Protein 4YN2 (pdb70)

Solvent-accessible surface area: 15621 Å² total; per-residue (Å²): 48,0,6,0,0,84,0,26,0,11,0,42,66,0,16,103,35,63,6,125,172,51,51,62,0,89,26,1,112,14,82,16,1,72,36,0,0,54,82,0,30,72,66,0,59,124,108,65,68,35,72,96,34,0,32,58,7,0,27,70,0,0,102,33,19,38,36,0,1,8,93,5,18,97,46,29,173,48,76,92,30,6,41,123,131,19,0,53,87,64,0,1,0,3,19,8,78,41,74,89,85,114,42,4,2,0,0,0,0,5,23,34,11,65,5,37,39,34,80,9,100,7,109,51,45,88,45,129,37,13,91,24,64,0,13,2,0,6,68,38,90,25,109,87,11,27,2,17,0,28,0,0,86,75,106,13,57,6,122,128,52,87,5,59,40,64,29,14,46,95,41,37,86,66,91,18,77,54,39,89,98,88,112,216,34,96,2,103,16,120,78,0,3,39,7,82,0,69,0,31,20,23,143,49,27,2,0,0,0,1,9,0,0,71,58,33,105,95,0,28,0,2,0,1,0,0,6,0,37,13,80,86,67,157,59,103,47,90,141,106,93,171,101,119,137,179,155,152,150,129,104,90,151,160,96,183,75,129,72,83,84,35,166,85,44,124,90,100,99,146,145,80,132,100,68,69,132,173,121,136,160

InterPro domains:
  IPR004302 Cellulose/chitin-binding protein, N-terminal [PF03067] (1-228)
  IPR014756 Immunoglobulin E-set [SSF81296] (1-231)
  IPR051024 GlcNAc and Chitin Interaction and Degradation [PTHR34823] (1-238)

Organism: NCBI:txid10291

Foldseek 3Di:
DFAWQVVGFLLQVLLVFPCLPPLCQPSGDDVLSSQLLNVQLVVQCVPPVDNVLSSVLSNLLNVVNGDLKWWQFQVLVPPCSLCPPTQVDLQQSSNACDQVDPSHHNSSSQAAADRDADEAEDPAQPDQWDFDKIKIQHPDDAPPKKKWKWKFAQVDDRRHDGDHPVRIDTQDIGGFDFAADDPPGPRPHGTIGIGTTTGGAYQDKMWMWMKIWHNDRRTMIHITIHIYHYDYDDDDHPVPDDDDPDPDDDDDPDPPPPVPDDPPDVVNVVVVCVVCVVVDD

Radius of gyration: 23.27 Å; Cα contacts (8 Å, |Δi|>4): 544; chains: 1; bounding box: 54×76×57 Å

Secondary structure (DSSP, 8-state):
-EEEEETTPHHHHHHTS--SSSTTTTT--SHHHHHHHHHHHHHHHHHH--HHHHHHHHHHHHHTTT--EEE-GGGTT-HHHIIIIISSS-GGGTT-B-TTSTT-B-GGGG--S-PPPEEEEPSSTT-SEEEEEEEEEESS---SEEEEEEEE-TT--TTTPPP-GGGEEEEEEE---EEEPPTT----SSEEEEEEEEEEP-SS-EEEEEEEEE-STT-EEEEEEEEEEEEPPPSS-GGG-PPP--------SS-TTTTS--TTSHHHHHHHHHHTGGG--

Structure (mmCIF, N/CA/C/O backbone):
data_4YN2
#
_entry.id   4YN2
#
_cell.length_a   68.182
_cell.length_b   68.182
_cell.length_c   128.058
_cell.angle_alpha   90.00
_cell.angle_beta   90.00
_cell.angle_gamma   90.00
#
_symmetry.space_group_name_H-M   'P 41 21 2'
#
loop_
_entity.id
_entity.type
_entity.pdbx_description
1 polymer FUSOLIN
2 branched beta-D-mannopyranose-(1-4)-2-acetamido-2-deoxy-beta-D-glucopyranose-(1-4)-2-acetamido-2-deoxy-beta-D-glucopyranose
3 non-polymer 'ZINC ION'
4 non-polymer 1,2-ETHANEDIOL
5 water water
#
loop_
_atom_site.group_PDB
_atom_site.id
_atom_site.type_symbol
_atom_site.label_atom_id
_atom_site.label_alt_id
_atom_site.label_comp_id
_atom_site.label_asym_id
_atom_site.label_entity_id
_atom_site.label_seq_id
_atom_site.pdbx_PDB_ins_code
_atom_site.Cartn_x
_atom_site.Cartn_y
_atom_site.Cartn_z
_atom_site.occupancy
_atom_site.B_iso_or_equiv
_atom_site.auth_seq_id
_atom_site.auth_comp_id
_atom_site.auth_asym_id
_atom_site.auth_atom_id
_atom_site.pdbx_PDB_model_num
ATOM 1 N N . HIS A 1 1 ? 44.259 63.233 51.623 1.00 11.28 1 HIS A N 1
ATOM 2 C CA . HIS A 1 1 ? 44.794 62.442 50.536 1.00 10.47 1 HIS A CA 1
ATOM 3 C C . HIS A 1 1 ? 44.537 60.986 50.800 1.00 11.30 1 HIS A C 1
ATOM 4 O O . HIS A 1 1 ? 44.452 60.564 51.951 1.00 10.12 1 HIS A O 1
ATOM 19 N N . GLY A 1 2 ? 44.449 60.222 49.731 1.00 6.19 2 GLY A N 1
ATOM 20 C CA . GLY A 1 2 ? 44.255 58.792 49.823 1.00 5.94 2 GLY A CA 1
ATOM 21 C C . GLY A 1 2 ? 43.543 58.239 48.617 1.00 10.98 2 GLY A C 1
ATOM 22 O O . GLY A 1 2 ? 43.412 58.912 47.592 1.00 10.07 2 GLY A O 1
ATOM 26 N N . TYR A 1 3 ? 43.114 57.004 48.734 1.00 7.17 3 TYR A N 1
ATOM 27 C CA . TYR A 1 3 ? 42.437 56.305 47.645 1.00 7.85 3 TYR A CA 1
ATOM 28 C C . TYR A 1 3 ? 41.598 55.178 48.178 1.00 9.65 3 TYR A C 1
ATOM 29 O O . TYR A 1 3 ? 41.828 54.699 49.289 1.00 8.75 3 TYR A O 1
ATOM 47 N N . MET A 1 4 ? 40.659 54.724 47.365 1.00 6.73 4 MET A N 1
ATOM 48 C CA . MET A 1 4 ? 39.837 53.565 47.682 1.00 6.41 4 MET A CA 1
ATOM 49 C C . MET A 1 4 ? 40.696 52.305 47.614 1.00 9.38 4 MET A C 1
ATOM 50 O O . MET A 1 4 ? 41.313 52.053 46.588 1.00 9.67 4 MET A O 1
ATOM 64 N N . SER A 1 5 ? 40.775 51.549 48.712 1.00 6.07 5 SER A N 1
ATOM 65 C CA . SER A 1 5 ? 41.576 50.327 48.786 1.00 5.53 5 SER A CA 1
ATOM 66 C C . SER A 1 5 ? 40.691 49.120 48.669 1.00 10.19 5 SER A C 1
ATOM 67 O O . SER A 1 5 ? 41.147 48.112 48.127 1.00 11.05 5 SER A O 1
ATOM 75 N N . PHE A 1 6 ? 39.430 49.186 49.148 1.00 5.91 6 PHE A N 1
ATOM 76 C CA . PHE A 1 6 ? 38.519 48.063 48.941 1.00 6.13 6 PHE A CA 1
ATOM 77 C C . PHE A 1 6 ? 37.100 48.548 48.655 1.00 9.68 6 PHE A C 1
ATOM 78 O O . PHE A 1 6 ? 36.471 49.120 49.533 1.00 10.58 6 PHE A O 1
ATOM 95 N N . PRO A 1 7 ? 36.520 48.221 47.492 1.00 6.05 7 PRO A N 1
ATOM 96 C CA . PRO A 1 7 ? 37.155 47.646 46.299 1.00 5.78 7 PRO A CA 1
ATOM 97 C C . PRO A 1 7 ? 38.225 48.637 45.813 1.00 8.46 7 PRO A C 1
ATOM 98 O O . PRO A 1 7 ? 38.112 49.843 46.053 1.00 7.16 7 PRO A O 1
ATOM 109 N N . ILE A 1 8 ? 39.312 48.131 45.243 1.00 5.55 8 ILE A N 1
ATOM 110 C CA . ILE A 1 8 ? 40.446 48.978 44.854 1.00 5.18 8 ILE A CA 1
ATOM 111 C C . ILE A 1 8 ? 40.062 50.056 43.832 1.00 8.43 8 ILE A C 1
ATOM 112 O O . ILE A 1 8 ? 39.317 49.790 42.888 1.00 6.96 8 ILE A O 1
ATOM 128 N N . ALA A 1 9 ? 40.602 51.276 44.022 1.00 5.19 9 ALA A N 1
ATOM 129 C CA . ALA A 1 9 ? 40.400 52.361 43.065 1.00 4.80 9 ALA A CA 1
ATOM 130 C C . ALA A 1 9 ? 41.058 52.001 41.757 1.00 7.15 9 ALA A C 1
ATOM 131 O O . ALA A 1 9 ? 42.139 51.403 41.757 1.00 5.49 9 ALA A O 1
ATOM 138 N N . ARG A 1 10 ? 40.452 52.418 40.648 1.00 4.79 10 ARG A N 1
ATOM 139 C CA . ARG A 1 10 ? 40.972 52.164 39.308 1.00 4.43 10 ARG A CA 1
ATOM 140 C C . ARG A 1 10 ? 42.434 52.614 39.206 1.00 6.84 10 ARG A C 1
ATOM 141 O O . ARG A 1 10 ? 43.278 51.830 38.785 1.00 6.21 10 ARG A O 1
ATOM 162 N N . GLN A 1 11 ? 42.727 53.866 39.607 1.00 4.00 11 GLN A N 1
ATOM 163 C CA . GLN A 1 11 ? 44.086 54.403 39.503 1.00 4.54 11 GLN A CA 1
ATOM 164 C C . GLN A 1 11 ? 45.054 53.706 40.474 1.00 9.17 11 GLN A C 1
ATOM 165 O O . GLN A 1 11 ? 46.247 53.653 40.182 1.00 9.53 11 GLN A O 1
ATOM 179 N N . ARG A 1 12 ? 44.566 53.185 41.605 1.00 8.72 12 ARG A N 1
ATOM 180 C CA . ARG A 1 12 ? 45.431 52.498 42.561 1.00 9.08 12 ARG A CA 1
ATOM 181 C C . ARG A 1 12 ? 45.833 51.145 41.988 1.00 12.30 12 ARG A C 1
ATOM 182 O O . ARG A 1 12 ? 46.994 50.750 42.100 1.00 10.90 12 ARG A O 1
ATOM 203 N N . ARG A 1 13 ? 44.901 50.463 41.328 1.00 9.08 13 ARG A N 1
ATOM 204 C CA . ARG A 1 13 ? 45.208 49.211 40.661 1.00 9.25 13 ARG A CA 1
ATOM 205 C C . ARG A 1 13 ? 46.292 49.438 39.584 1.00 13.73 13 ARG A C 1
ATOM 206 O O . ARG A 1 13 ? 47.217 48.631 39.457 1.00 12.87 13 ARG A O 1
ATOM 227 N N . CYS A 1 14 ? 46.192 50.554 38.846 1.00 10.77 14 CYS A N 1
ATOM 228 C CA . CYS A 1 14 ? 47.199 50.930 37.852 1.00 11.58 14 CYS A CA 1
ATOM 229 C C . CYS A 1 14 ? 48.553 51.245 38.499 1.00 12.51 14 CYS A C 1
ATOM 230 O O . CYS A 1 14 ? 49.571 50.909 37.920 1.00 11.28 14 CYS A O 1
ATOM 237 N N . SER A 1 15 ? 48.575 51.939 39.649 1.00 8.37 15 SER A N 1
ATOM 238 C CA . SER A 1 15 ? 49.841 52.341 40.271 1.00 8.41 15 SER A CA 1
ATOM 239 C C . SER A 1 15 ? 50.617 51.180 40.892 1.00 14.48 15 SER A C 1
ATOM 240 O O . SER A 1 15 ? 51.780 51.369 41.217 1.00 14.73 15 SER A O 1
ATOM 248 N N . MET A 1 16 ? 50.011 50.004 41.061 1.00 12.78 16 MET A N 1
ATOM 249 C CA . MET A 1 16 ? 50.729 48.829 41.562 1.00 14.67 16 MET A CA 1
ATOM 250 C C . MET A 1 16 ? 51.488 48.127 40.425 1.00 16.64 16 MET A C 1
ATOM 251 O O . MET A 1 16 ? 52.269 47.226 40.698 1.00 16.11 16 MET A O 1
ATOM 265 N N . GLU A 1 17 ? 51.263 48.534 39.163 1.00 11.50 17 GLU A N 1
ATOM 266 C CA . GLU A 1 17 ? 51.951 47.979 37.990 1.00 10.68 17 GLU A CA 1
ATOM 267 C C . GLU A 1 17 ? 53.373 48.531 37.847 1.00 11.18 17 GLU A C 1
ATOM 268 O O . GLU A 1 17 ? 53.693 49.566 38.425 1.00 8.98 17 GLU A O 1
ATOM 280 N N . SER A 1 18 ? 54.216 47.870 37.038 1.00 8.53 18 SER A N 1
ATOM 281 C CA . SER A 1 18 ? 55.588 48.348 36.800 1.00 8.09 18 SER A CA 1
ATOM 282 C C . SER A 1 18 ? 55.567 49.449 35.733 1.00 11.72 18 SER A C 1
ATOM 283 O O . SER A 1 18 ? 55.969 49.226 34.592 1.00 12.14 18 SER A O 1
ATOM 291 N N . PHE A 1 19 ? 55.086 50.637 36.109 1.00 8.53 19 PHE A N 1
ATOM 292 C CA . PHE A 1 19 ? 54.955 51.777 35.194 1.00 7.72 19 PHE A CA 1
ATOM 293 C C . PHE A 1 19 ? 56.207 52.651 35.160 1.00 13.46 19 PHE A C 1
ATOM 294 O O . PHE A 1 19 ? 56.293 53.501 34.281 1.00 12.93 19 PHE A O 1
ATOM 311 N N . TRP A 1 20 ? 57.152 52.483 36.109 1.00 11.35 20 TRP A N 1
ATOM 312 C CA . TRP A 1 20 ? 58.366 53.305 36.161 1.00 12.13 20 TRP A CA 1
ATOM 313 C C . TRP A 1 20 ? 59.372 52.911 35.083 1.00 16.27 20 TRP A C 1
ATOM 314 O O . TRP A 1 20 ? 60.120 53.759 34.607 1.00 16.21 20 TRP A O 1
ATOM 335 N N . TYR A 1 21 ? 59.409 51.629 34.730 1.00 12.87 21 TYR A N 1
ATOM 336 C CA . TYR A 1 21 ? 60.350 51.096 33.758 1.00 13.41 21 TYR A CA 1
ATOM 337 C C . TYR A 1 21 ? 59.803 49.802 33.123 1.00 16.78 21 TYR A C 1
ATOM 338 O O . TYR A 1 21 ? 59.365 48.918 33.857 1.00 16.68 21 TYR A O 1
ATOM 356 N N . PRO A 1 22 ? 59.888 49.618 31.792 1.00 12.88 22 PRO A N 1
ATOM 357 C CA . PRO A 1 22 ? 60.332 50.572 30.765 1.00 12.84 22 PRO A CA 1
ATOM 358 C C . PRO A 1 22 ? 59.428 51.808 30.738 1.00 17.23 22 PRO A C 1
ATOM 359 O O . PRO A 1 22 ? 58.243 51.744 31.090 1.00 15.87 22 PRO A O 1
ATOM 370 N N . THR A 1 23 ? 60.000 52.940 30.346 1.00 14.92 23 THR A N 1
ATOM 371 C CA . THR A 1 23 ? 59.314 54.230 30.402 1.00 14.65 23 THR A CA 1
ATOM 372 C C . THR A 1 23 ? 58.214 54.428 29.339 1.00 18.53 23 THR A C 1
ATOM 373 O O . THR A 1 23 ? 57.484 55.403 29.441 1.00 19.12 23 THR A O 1
ATOM 384 N N . ASN A 1 24 ? 58.051 53.511 28.381 1.00 15.74 24 ASN A N 1
ATOM 385 C CA . ASN A 1 24 ? 56.968 53.589 27.402 1.00 16.88 24 ASN A CA 1
ATOM 386 C C . ASN A 1 24 ? 55.691 52.863 27.912 1.00 19.50 24 ASN A C 1
ATOM 387 O O . ASN A 1 24 ? 54.718 52.782 27.169 1.00 18.19 24 ASN A O 1
ATOM 398 N N . GLY A 1 25 ? 55.723 52.316 29.138 1.00 16.01 25 GLY A N 1
ATOM 399 C CA . GLY A 1 25 ? 54.589 51.614 29.726 1.00 14.80 25 GLY A CA 1
ATOM 400 C C . GLY A 1 25 ? 54.482 50.140 29.401 1.00 16.60 25 GLY A C 1
ATOM 401 O O . GLY A 1 25 ? 53.531 49.508 29.861 1.00 15.18 25 GLY A O 1
ATOM 405 N N . ASP A 1 26 ? 55.470 49.549 28.676 1.00 13.57 26 ASP A N 1
ATOM 406 C CA . ASP A 1 26 ? 55.418 48.133 28.286 1.00 14.81 26 ASP A CA 1
ATOM 407 C C . ASP A 1 26 ? 55.588 47.134 29.452 1.00 18.78 26 ASP A C 1
ATOM 408 O O . ASP A 1 26 ? 55.323 45.946 29.251 1.00 19.23 26 ASP A O 1
ATOM 417 N N . GLY A 1 27 ? 55.954 47.600 30.643 1.00 14.93 27 GLY A N 1
ATOM 418 C CA . GLY A 1 27 ? 55.990 46.752 31.835 1.00 14.53 27 GLY A CA 1
ATOM 419 C C . GLY A 1 27 ? 54.619 46.597 32.493 1.00 16.49 27 GLY A C 1
ATOM 420 O O . GLY A 1 27 ? 54.468 45.798 33.424 1.00 15.90 27 GLY A O 1
ATOM 424 N N . ILE A 1 28 ? 53.615 47.390 32.051 1.00 11.32 28 ILE A N 1
ATOM 425 C CA . ILE A 1 28 ? 52.246 47.360 32.596 1.00 10.35 28 ILE A CA 1
ATOM 426 C C . ILE A 1 28 ? 51.514 46.191 31.914 1.00 14.33 28 ILE A C 1
ATOM 427 O O . ILE A 1 28 ? 51.373 46.191 30.695 1.00 13.44 28 ILE A O 1
ATOM 443 N N . THR A 1 29 ? 51.090 45.191 32.683 1.00 11.54 29 THR A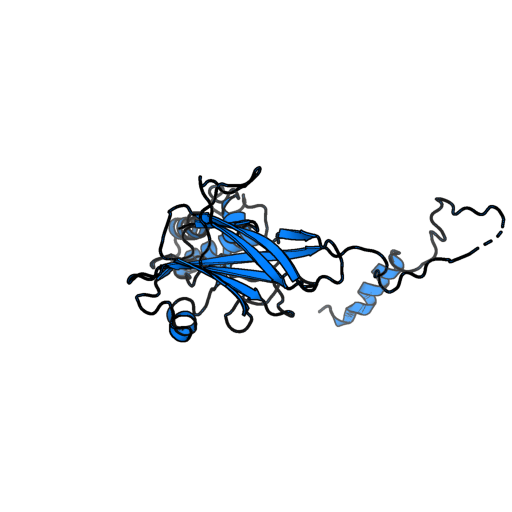 N 1
ATOM 444 C CA . THR A 1 29 ? 50.444 43.992 32.137 1.00 11.59 29 THR A CA 1
ATOM 445 C C . THR A 1 29 ? 48.982 44.241 31.811 1.00 14.42 29 THR A C 1
ATOM 446 O O . THR A 1 29 ? 48.514 43.803 30.767 1.00 14.39 29 THR A O 1
ATOM 457 N N . ASP A 1 30 ? 48.239 44.882 32.710 1.00 10.51 30 ASP A N 1
ATOM 458 C CA . ASP A 1 30 ? 46.830 45.124 32.453 1.00 9.90 30 ASP A CA 1
ATOM 459 C C . ASP A 1 30 ? 46.647 45.997 31.235 1.00 12.42 30 ASP A C 1
ATOM 460 O O . ASP A 1 30 ? 47.178 47.103 31.228 1.00 10.25 30 ASP A O 1
ATOM 469 N N . PRO A 1 31 ? 45.897 45.547 30.199 1.00 11.29 31 PRO A N 1
ATOM 470 C CA . PRO A 1 31 ? 45.766 46.371 28.990 1.00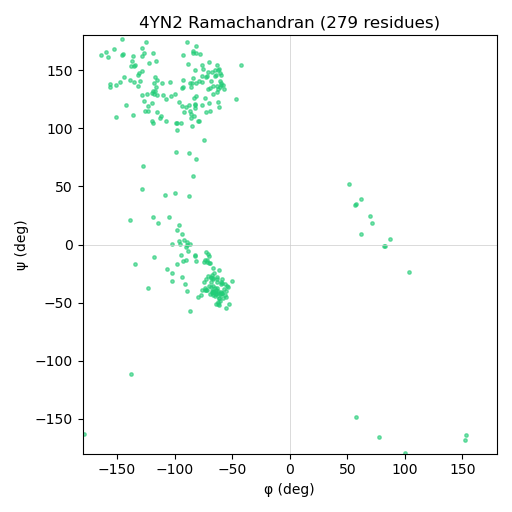 10.74 31 PRO A CA 1
ATOM 471 C C . PRO A 1 31 ? 45.160 47.758 29.222 1.00 12.01 31 PRO A C 1
ATOM 472 O O . PRO A 1 31 ? 45.538 48.670 28.506 1.00 11.25 31 PRO A O 1
ATOM 483 N N . MET A 1 32 ? 44.210 47.925 30.166 1.00 8.04 32 MET A N 1
ATOM 484 C CA . MET A 1 32 ? 43.602 49.254 30.347 1.00 7.32 32 MET A CA 1
ATOM 485 C C . MET A 1 32 ? 44.539 50.176 31.081 1.00 9.89 32 MET A C 1
ATOM 486 O O . MET A 1 32 ? 44.609 51.354 30.724 1.00 9.27 32 MET A O 1
ATOM 500 N N . CYS A 1 33 ? 45.269 49.671 32.081 1.00 8.51 33 CYS A N 1
ATOM 501 C CA . CYS A 1 33 ? 46.276 50.480 32.766 1.00 9.77 33 CYS A CA 1
ATOM 502 C C . CYS A 1 33 ? 47.363 50.900 31.779 1.00 10.12 33 CYS A C 1
ATOM 503 O O . CYS A 1 33 ? 47.820 52.041 31.820 1.00 7.59 33 CYS A O 1
ATOM 511 N N . ARG A 1 34 ? 47.761 49.988 30.890 1.00 7.21 34 ARG A N 1
ATOM 512 C CA . ARG A 1 34 ? 48.787 50.298 29.900 1.00 7.61 34 ARG A CA 1
ATOM 513 C C . ARG A 1 34 ? 48.244 51.323 28.908 1.00 11.32 34 ARG A C 1
ATOM 514 O O . ARG A 1 34 ? 48.960 52.261 28.569 1.00 11.39 34 ARG A O 1
ATOM 535 N N . ALA A 1 35 ? 46.982 51.176 28.468 1.00 9.78 35 ALA A N 1
ATOM 536 C CA . ALA A 1 35 ? 46.378 52.154 27.560 1.00 9.80 35 ALA A CA 1
ATOM 537 C C . ALA A 1 35 ? 46.275 53.539 28.240 1.00 11.15 35 ALA A C 1
ATOM 538 O O . ALA A 1 35 ? 46.546 54.536 27.588 1.00 10.57 35 ALA A O 1
ATOM 545 N N . ALA A 1 36 ? 45.968 53.594 29.549 1.00 7.28 36 ALA A N 1
ATOM 546 C CA . ALA A 1 36 ? 45.874 54.881 30.271 1.00 5.92 36 ALA A CA 1
ATOM 547 C C . ALA A 1 36 ? 47.216 55.585 30.313 1.00 9.71 36 ALA A C 1
ATOM 548 O O . ALA A 1 36 ? 47.292 56.796 30.093 1.00 8.22 36 ALA A O 1
ATOM 555 N N . TYR A 1 37 ? 48.277 54.820 30.568 1.00 6.22 37 TYR A N 1
ATOM 556 C CA . TYR A 1 37 ? 49.630 55.367 30.568 1.00 6.86 37 TYR A CA 1
ATOM 557 C C . TYR A 1 37 ? 49.966 55.898 29.171 1.00 11.51 37 TYR A C 1
ATOM 558 O O . TYR A 1 37 ? 50.372 57.053 29.021 1.00 10.96 37 TYR A O 1
ATOM 576 N N . GLN A 1 38 ? 49.754 55.059 28.155 1.00 8.86 38 GLN A N 1
ATOM 577 C CA . GLN A 1 38 ? 50.114 55.389 26.781 1.00 9.15 38 GLN A CA 1
ATOM 578 C C . GLN A 1 38 ? 49.260 56.511 26.197 1.00 12.32 38 GLN A C 1
ATOM 579 O O . GLN A 1 38 ? 49.775 57.275 25.388 1.00 13.17 38 GLN A O 1
ATOM 593 N N . TYR A 1 39 ? 48.013 56.671 26.651 1.00 9.02 39 TYR A N 1
ATOM 594 C CA . TYR A 1 39 ? 47.137 57.775 26.249 1.00 8.83 39 TYR A CA 1
ATOM 595 C C . TYR A 1 39 ? 47.744 59.145 26.641 1.00 11.09 39 TYR A C 1
ATOM 596 O O . TYR A 1 39 ? 47.840 60.046 25.811 1.00 9.26 39 TYR A O 1
ATOM 614 N N . VAL A 1 40 ? 48.130 59.295 27.909 1.00 8.68 40 VAL A N 1
ATOM 615 C CA . VAL A 1 40 ? 48.726 60.543 28.412 1.00 8.68 40 VAL A CA 1
ATOM 616 C C . VAL A 1 40 ? 50.131 60.731 27.791 1.00 12.91 40 VAL A C 1
ATOM 617 O O . VAL A 1 40 ? 50.482 61.847 27.409 1.00 12.39 40 VAL A O 1
ATOM 630 N N . TYR A 1 41 ? 50.922 59.654 27.712 1.00 9.57 41 TYR A N 1
ATOM 631 C CA . TYR A 1 41 ? 52.264 59.686 27.100 1.00 10.62 41 TYR A CA 1
ATOM 632 C C . TYR A 1 41 ? 52.182 60.229 25.658 1.00 14.53 41 TYR A C 1
ATOM 633 O O . TYR A 1 41 ? 52.831 61.225 25.336 1.00 13.54 41 TYR A O 1
ATOM 651 N N . ASP A 1 42 ? 51.327 59.610 24.824 1.00 12.18 42 ASP A N 1
ATOM 652 C CA . ASP A 1 42 ? 51.147 60.008 23.420 1.00 11.67 42 ASP A CA 1
ATOM 653 C C . ASP A 1 42 ? 50.506 61.390 23.300 1.00 15.67 42 ASP A C 1
ATOM 654 O O . ASP A 1 42 ? 50.889 62.144 22.411 1.00 15.49 42 ASP A O 1
ATOM 663 N N . LYS A 1 43 ? 49.571 61.747 24.198 1.00 12.87 43 LYS A N 1
ATOM 664 C CA . LYS A 1 43 ? 48.928 63.069 24.188 1.00 13.06 43 LYS A CA 1
ATOM 665 C C . LYS A 1 43 ? 49.972 64.173 24.388 1.00 18.49 43 LYS A C 1
ATOM 666 O O . LYS A 1 43 ? 50.005 65.148 23.626 1.00 17.82 43 LYS A O 1
ATOM 685 N N . VAL A 1 44 ? 50.835 64.000 25.402 1.00 14.95 44 VAL A N 1
ATOM 686 C CA . VAL A 1 44 ? 51.869 64.976 25.738 1.00 15.27 44 VAL A CA 1
ATOM 687 C C . VAL A 1 44 ? 53.007 64.948 24.695 1.00 20.37 44 VAL A C 1
ATOM 688 O O . VAL A 1 44 ? 53.497 66.013 24.326 1.00 19.43 44 VAL A O 1
ATOM 701 N N . LEU A 1 45 ? 53.394 63.767 24.201 1.00 18.31 45 LEU A N 1
ATOM 702 C CA . LEU A 1 45 ? 54.425 63.648 23.162 1.00 19.13 45 LEU A CA 1
ATOM 703 C C . LEU A 1 45 ? 54.006 64.413 21.893 1.00 25.58 45 LEU A C 1
ATOM 704 O O . LEU A 1 45 ? 54.820 65.117 21.308 1.00 24.79 45 LEU A O 1
ATOM 720 N N . ASP A 1 46 ? 52.733 64.300 21.497 1.00 24.48 46 ASP A N 1
ATOM 721 C CA . ASP A 1 46 ? 52.202 64.973 20.308 1.00 24.84 46 ASP A CA 1
ATOM 722 C C . ASP A 1 46 ? 52.053 66.491 20.465 1.00 33.53 46 ASP A C 1
ATOM 723 O O . ASP A 1 46 ? 52.083 67.182 19.450 1.00 33.79 46 ASP A O 1
ATOM 732 N N . GLU A 1 47 ? 51.860 67.016 21.687 1.00 33.47 47 GLU A N 1
ATOM 733 C CA . GLU A 1 47 ? 51.671 68.458 21.883 1.00 35.17 47 GLU A CA 1
ATOM 734 C C . GLU A 1 47 ? 53.003 69.199 22.095 1.00 41.98 47 GLU A C 1
ATOM 735 O O . GLU A 1 47 ? 53.152 70.306 21.577 1.00 42.04 47 GLU A O 1
ATOM 747 N N . THR A 1 48 ? 53.953 68.609 22.853 1.00 39.90 48 THR A N 1
ATOM 748 C CA . THR A 1 48 ? 55.241 69.245 23.171 1.00 40.24 48 THR A CA 1
ATOM 749 C C . THR A 1 48 ? 56.426 68.721 22.327 1.00 44.16 48 THR A C 1
ATOM 750 O O . THR A 1 48 ? 57.418 69.439 22.185 1.00 44.39 48 THR A O 1
ATOM 761 N N . GLY A 1 49 ? 56.343 67.497 21.805 1.00 39.45 49 GLY A N 1
ATOM 762 C CA . GLY A 1 49 ? 57.436 66.908 21.037 1.00 38.29 49 GLY A CA 1
ATOM 763 C C . GLY A 1 49 ? 58.647 66.557 21.887 1.00 39.69 49 GLY A C 1
ATOM 764 O O . GLY A 1 49 ? 59.765 66.489 21.368 1.00 39.59 49 GLY A O 1
ATOM 768 N N . SER A 1 50 ? 58.432 66.332 23.205 1.00 32.82 50 SER A N 1
ATOM 769 C CA . SER A 1 50 ? 59.472 66.007 24.174 1.00 31.10 50 SER A CA 1
ATOM 770 C C . SER A 1 50 ? 59.138 64.683 24.863 1.00 31.65 50 SER A C 1
ATOM 771 O O . SER A 1 50 ? 58.092 64.576 25.509 1.00 29.40 50 SER A O 1
ATOM 779 N N . THR A 1 51 ? 60.017 63.681 24.717 1.00 26.71 51 THR A N 1
ATOM 780 C CA . THR A 1 51 ? 59.822 62.362 25.316 1.00 25.79 51 THR A CA 1
ATOM 781 C C . THR A 1 51 ? 59.888 62.450 26.849 1.00 27.08 51 THR A C 1
ATOM 782 O O . THR A 1 51 ? 59.101 61.778 27.504 1.00 25.29 51 THR A O 1
ATOM 793 N N . THR A 1 52 ? 60.815 63.263 27.416 1.00 23.37 52 THR A N 1
ATOM 794 C CA . THR A 1 52 ? 60.960 63.408 28.870 1.00 23.17 52 THR A CA 1
ATOM 795 C C . THR A 1 52 ? 59.646 63.907 29.496 1.00 24.57 52 THR A C 1
ATOM 796 O O . THR A 1 52 ? 59.259 63.410 30.552 1.00 23.18 52 THR A O 1
ATOM 807 N N . ASP A 1 53 ? 58.976 64.876 28.849 1.00 20.49 53 ASP A N 1
ATOM 808 C CA . ASP A 1 53 ? 57.696 65.407 29.324 1.00 20.28 53 ASP A CA 1
ATOM 809 C C . ASP A 1 53 ? 56.602 64.349 29.218 1.00 21.52 53 ASP A C 1
ATOM 810 O O . ASP A 1 53 ? 55.775 64.245 30.121 1.00 21.19 53 ASP A O 1
ATOM 819 N N . ALA A 1 54 ? 56.604 63.566 28.124 1.00 16.10 54 ALA A N 1
ATOM 820 C CA . ALA A 1 54 ? 55.637 62.492 27.906 1.00 15.64 54 ALA A CA 1
ATOM 821 C C . ALA A 1 54 ? 55.755 61.431 29.001 1.00 15.89 54 ALA A C 1
ATOM 822 O O . ALA A 1 54 ? 54.746 61.068 29.597 1.00 12.68 54 ALA A O 1
ATOM 829 N N . ILE A 1 55 ? 56.997 61.016 29.325 1.00 12.98 55 ILE A N 1
ATOM 830 C CA . ILE A 1 55 ? 57.265 60.046 30.393 1.00 12.13 55 ILE A CA 1
ATOM 831 C C . ILE A 1 55 ? 56.811 60.604 31.741 1.00 14.42 55 ILE A C 1
ATOM 832 O O . ILE A 1 55 ? 56.128 59.913 32.483 1.00 13.85 55 ILE A O 1
ATOM 848 N N . SER A 1 56 ? 57.217 61.838 32.065 1.00 10.99 56 SER A N 1
ATOM 849 C CA . SER A 1 56 ? 56.890 62.449 33.349 1.00 11.23 56 SER A CA 1
ATOM 850 C C . SER A 1 56 ? 55.381 62.628 33.542 1.00 13.01 56 SER A C 1
ATOM 851 O O . SER A 1 56 ? 54.894 62.410 34.648 1.00 10.80 56 SER A O 1
ATOM 859 N N . ALA A 1 57 ? 54.658 63.054 32.488 1.00 10.22 57 ALA A N 1
ATOM 860 C CA . ALA A 1 57 ? 53.204 63.232 32.568 1.00 10.11 57 ALA A CA 1
ATOM 861 C C . ALA A 1 57 ? 52.492 61.898 32.795 1.00 11.65 57 ALA A C 1
ATOM 862 O O . ALA A 1 57 ? 51.608 61.817 33.645 1.00 11.35 57 ALA A O 1
ATOM 869 N N . ALA A 1 58 ? 52.893 60.864 32.061 1.00 7.50 58 ALA A N 1
ATOM 870 C CA . ALA A 1 58 ? 52.317 59.518 32.162 1.00 7.49 58 ALA A CA 1
ATOM 871 C C . ALA A 1 58 ? 52.628 58.882 33.528 1.00 11.69 58 ALA A C 1
ATOM 872 O O . ALA A 1 58 ? 51.750 58.275 34.139 1.00 9.58 58 ALA A O 1
ATOM 879 N N . GLN A 1 59 ? 53.858 59.056 34.029 1.00 8.73 59 GLN A N 1
ATOM 880 C CA . GLN A 1 59 ? 54.231 58.536 35.345 1.00 8.07 59 GLN A CA 1
ATOM 881 C C . GLN A 1 59 ? 53.477 59.248 36.469 1.00 11.49 59 GLN A C 1
ATOM 882 O O . GLN A 1 59 ? 53.027 58.598 37.414 1.00 9.44 59 GLN A O 1
ATOM 895 N N . TYR A 1 60 ? 53.326 60.576 36.353 1.00 9.71 60 TYR A N 1
ATOM 896 C CA . TYR A 1 60 ? 52.634 61.412 37.336 1.00 9.29 60 TYR A CA 1
ATOM 897 C C . TYR A 1 60 ? 51.205 60.924 37.546 1.00 11.58 60 TYR A C 1
ATOM 898 O O . TYR A 1 60 ? 50.717 60.915 38.670 1.00 8.98 60 TYR A O 1
ATOM 916 N N . GLU A 1 61 ? 50.541 60.496 36.455 1.00 9.01 61 GLU A N 1
ATOM 917 C CA . GLU A 1 61 ? 49.175 59.992 36.496 1.00 7.63 61 GLU A CA 1
ATOM 918 C C . GLU A 1 61 ? 49.038 58.833 37.491 1.00 10.53 61 GLU A C 1
ATOM 919 O O . GLU A 1 61 ? 48.059 58.790 38.244 1.00 9.02 61 GLU A O 1
ATOM 931 N N . PHE A 1 62 ? 50.029 57.924 37.545 1.00 7.51 62 PHE A N 1
ATOM 932 C CA . PHE A 1 62 ? 49.970 56.814 38.490 1.00 6.89 62 PHE A CA 1
ATOM 933 C C . PHE A 1 62 ? 50.688 57.096 39.796 1.00 10.94 62 PHE A C 1
ATOM 934 O O . PHE A 1 62 ? 50.261 56.549 40.804 1.00 9.79 62 PHE A O 1
ATOM 951 N N . GLN A 1 63 ? 51.718 57.955 39.818 1.00 8.38 63 GLN A N 1
ATOM 952 C CA . GLN A 1 63 ? 52.407 58.292 41.063 1.00 8.94 63 GLN A CA 1
ATOM 953 C C . GLN A 1 63 ? 51.461 59.032 42.001 1.00 13.06 63 GLN A C 1
ATOM 954 O O . GLN A 1 63 ? 51.513 58.820 43.205 1.00 12.39 63 GLN A O 1
ATOM 968 N N . GLN A 1 64 ? 50.602 59.897 41.452 1.00 8.83 64 GLN A N 1
ATOM 969 C CA . GLN A 1 64 ? 49.658 60.677 42.239 1.00 7.81 64 GLN A CA 1
ATOM 970 C C . GLN A 1 64 ? 48.340 59.930 42.472 1.00 10.12 64 GLN A C 1
ATOM 971 O O . GLN A 1 64 ? 47.300 60.565 42.500 1.00 8.21 64 GLN A O 1
ATOM 985 N N . ASP A 1 65 ? 48.391 58.623 42.760 1.00 8.17 65 ASP A N 1
ATOM 986 C CA . ASP A 1 65 ? 47.202 57.786 43.008 1.00 7.63 65 ASP A CA 1
ATOM 987 C C . ASP A 1 65 ? 46.414 58.228 44.246 1.00 10.19 65 ASP A C 1
ATOM 988 O O . ASP A 1 65 ? 45.185 58.078 44.266 1.00 10.31 65 ASP A O 1
ATOM 997 N N . ASN A 1 66 ? 47.090 58.846 45.228 1.00 6.65 66 ASN A N 1
ATOM 998 C CA . ASN A 1 66 ? 46.441 59.372 46.433 1.00 6.34 66 ASN A CA 1
ATOM 999 C C . ASN A 1 66 ? 46.020 60.860 46.286 1.00 9.09 66 ASN A C 1
ATOM 1000 O O . ASN A 1 66 ? 45.546 61.438 47.258 1.00 8.15 66 ASN A O 1
ATOM 1011 N N . GLU A 1 67 ? 46.198 61.481 45.098 1.00 6.35 67 GLU A N 1
ATOM 1012 C CA . GLU A 1 67 ? 45.839 62.875 44.886 1.00 4.84 67 GLU A CA 1
ATOM 1013 C C . GLU A 1 67 ? 44.949 63.051 43.633 1.00 9.15 67 GLU A C 1
ATOM 1014 O O . GLU A 1 67 ? 45.144 63.975 42.846 1.00 8.03 67 GLU A O 1
ATOM 1026 N N . TYR A 1 68 ? 43.909 62.217 43.503 1.00 5.79 68 TYR A N 1
ATOM 1027 C CA . TYR A 1 68 ? 42.904 62.375 42.443 1.00 5.58 68 TYR A CA 1
ATOM 1028 C C . TYR A 1 68 ? 41.922 63.312 43.056 1.00 9.52 68 TYR A C 1
ATOM 1029 O O . TYR A 1 68 ? 40.949 62.893 43.668 1.00 8.85 68 TYR A O 1
ATOM 1047 N N . ALA A 1 69 ? 42.297 64.592 43.048 1.00 7.24 69 ALA A N 1
ATOM 1048 C CA . ALA A 1 69 ? 41.619 65.627 43.795 1.00 6.79 69 ALA A CA 1
ATOM 1049 C C . ALA A 1 69 ? 41.253 66.812 42.970 1.00 9.48 69 ALA A C 1
ATOM 1050 O O . ALA A 1 69 ? 41.787 67.023 41.893 1.00 8.11 69 ALA A O 1
ATOM 1057 N N . ALA A 1 70 ? 40.337 67.598 43.506 1.00 8.25 70 ALA A N 1
ATOM 1058 C CA . ALA A 1 70 ? 39.890 68.856 42.918 1.00 8.81 70 ALA A CA 1
ATOM 1059 C C . ALA A 1 70 ? 39.519 69.822 44.037 1.00 14.28 70 ALA A C 1
ATOM 1060 O O . ALA A 1 70 ? 38.940 69.392 45.037 1.00 13.99 70 ALA A O 1
ATOM 1067 N N . LEU A 1 71 ? 39.870 71.106 43.885 1.00 12.11 71 LEU A N 1
ATOM 1068 C CA . LEU A 1 71 ? 39.566 72.149 44.873 1.00 12.82 71 LEU A CA 1
ATOM 1069 C C . LEU A 1 71 ? 38.209 72.779 44.561 1.00 15.55 71 LEU A C 1
ATOM 1070 O O . LEU A 1 71 ? 38.037 73.335 43.477 1.00 14.41 71 LEU A O 1
ATOM 1086 N N . ALA A 1 72 ? 37.250 72.669 45.483 1.00 11.24 72 ALA A N 1
ATOM 1087 C CA . ALA A 1 72 ? 35.915 73.238 45.303 1.00 12.21 72 ALA A CA 1
ATOM 1088 C C . ALA A 1 72 ? 35.738 74.598 45.986 1.00 17.78 72 ALA A C 1
ATOM 1089 O O . ALA A 1 72 ? 34.786 75.300 45.670 1.00 17.18 72 ALA A O 1
ATOM 1096 N N . GLY A 1 73 ? 36.608 74.959 46.918 1.00 16.01 73 GLY A N 1
ATOM 1097 C CA . GLY A 1 73 ? 36.457 76.220 47.624 1.00 15.93 73 GLY A CA 1
ATOM 1098 C C . GLY A 1 73 ? 35.384 76.130 48.688 1.00 19.27 73 GLY A C 1
ATOM 1099 O O . GLY A 1 73 ? 34.943 75.029 49.032 1.00 17.81 73 GLY A O 1
ATOM 1103 N N . PRO A 1 74 ? 34.927 77.279 49.227 1.00 17.33 74 PRO A N 1
ATOM 1104 C CA . PRO A 1 74 ? 33.963 77.237 50.344 1.00 16.88 74 PRO A CA 1
ATOM 1105 C C . PRO A 1 74 ? 32.578 76.665 50.028 1.00 19.43 74 PRO A C 1
ATOM 1106 O O . PRO A 1 74 ? 31.899 76.211 50.946 1.00 18.24 74 PRO A O 1
ATOM 1117 N N . ASP A 1 75 ? 32.152 76.708 48.760 1.00 16.45 75 ASP A N 1
ATOM 1118 C CA . ASP A 1 75 ? 30.832 76.227 48.335 1.00 16.02 75 ASP A CA 1
ATOM 1119 C C . ASP A 1 75 ? 30.918 74.802 47.723 1.00 18.99 75 ASP A C 1
ATOM 1120 O O . ASP A 1 75 ? 30.261 74.503 46.732 1.00 17.31 75 ASP A O 1
ATOM 1129 N N . TYR A 1 76 ? 31.669 73.911 48.386 1.00 15.52 76 TYR A N 1
ATOM 1130 C CA . TYR A 1 76 ? 31.827 72.488 48.031 1.00 14.24 76 TYR A CA 1
ATOM 1131 C C . TYR A 1 76 ? 30.485 71.722 48.082 1.00 16.35 76 TYR A C 1
ATOM 1132 O O . TYR A 1 76 ? 30.375 70.640 47.522 1.00 14.65 76 TYR A O 1
ATOM 1150 N N . TRP A 1 77 ? 29.515 72.249 48.833 1.00 14.84 77 TRP A N 1
ATOM 1151 C CA . TRP A 1 77 ? 28.168 71.683 49.001 1.00 15.67 77 TRP A CA 1
ATOM 1152 C C . TRP A 1 77 ? 27.231 72.043 47.836 1.00 17.87 77 TRP A C 1
ATOM 1153 O O . TRP A 1 77 ? 26.143 71.484 47.761 1.00 17.75 77 TRP A O 1
ATOM 1174 N N . ASP A 1 78 ? 27.607 73.017 46.987 1.00 13.09 78 ASP A N 1
ATOM 1175 C CA . ASP A 1 78 ? 26.787 73.486 45.867 1.00 12.16 78 ASP A CA 1
ATOM 1176 C C . ASP A 1 78 ? 26.924 72.491 44.712 1.00 14.84 78 ASP A C 1
ATOM 1177 O O . ASP A 1 78 ? 27.970 72.439 44.069 1.00 12.02 78 ASP A O 1
ATOM 1186 N N . LYS A 1 79 ? 25.869 71.694 44.476 1.00 13.64 79 LYS A N 1
ATOM 1187 C CA . LYS A 1 79 ? 25.844 70.630 43.464 1.00 14.29 79 LYS A CA 1
ATOM 1188 C C . LYS A 1 79 ? 26.175 71.140 42.057 1.00 17.70 79 LYS A C 1
ATOM 1189 O O . LYS A 1 79 ? 26.955 70.489 41.369 1.00 17.33 79 LYS A O 1
ATOM 1193 N N . CYS A 1 80 ? 25.625 72.296 41.641 1.00 14.96 80 CYS A N 1
ATOM 1194 C CA . CYS A 1 80 ? 25.921 72.849 40.313 1.00 16.03 80 CYS A CA 1
ATOM 1195 C C . CYS A 1 80 ? 27.374 73.309 40.223 1.00 15.38 80 CYS A C 1
ATOM 1196 O O . CYS A 1 80 ? 27.970 73.152 39.174 1.00 14.77 80 CYS A O 1
ATOM 1204 N N . HIS A 1 81 ? 27.938 73.861 41.295 1.00 10.96 81 HIS A N 1
ATOM 1205 C CA . HIS A 1 81 ? 29.344 74.268 41.324 1.00 10.47 81 HIS A CA 1
ATOM 1206 C C . HIS A 1 81 ? 30.236 73.040 41.103 1.00 12.97 81 HIS A C 1
ATOM 1207 O O . HIS A 1 81 ? 31.120 73.079 40.255 1.00 13.27 81 HIS A O 1
ATOM 1222 N N . ILE A 1 82 ? 29.950 71.929 41.794 1.00 9.07 82 ILE A N 1
ATOM 1223 C CA . ILE A 1 82 ? 30.744 70.706 41.633 1.00 8.69 82 ILE A CA 1
ATOM 1224 C C . ILE A 1 82 ? 30.613 70.158 40.215 1.00 12.71 82 ILE A C 1
ATOM 1225 O O . ILE A 1 82 ? 31.614 69.899 39.563 1.00 12.10 82 ILE A O 1
ATOM 1241 N N . THR A 1 83 ? 29.378 69.999 39.752 1.00 10.49 83 THR A N 1
ATOM 1242 C CA . THR A 1 83 ? 29.054 69.409 38.460 1.00 10.79 83 THR A CA 1
ATOM 1243 C C . THR A 1 83 ? 29.477 70.276 37.276 1.00 14.17 83 THR A C 1
ATOM 1244 O O . THR A 1 83 ? 29.766 69.713 36.236 1.00 13.61 83 THR A O 1
ATOM 1255 N N . GLN A 1 84 ? 29.460 71.606 37.388 1.00 11.78 84 GLN A N 1
ATOM 1256 C CA . GLN A 1 84 ? 29.767 72.467 36.251 1.00 12.04 84 GLN A CA 1
ATOM 1257 C C . GLN A 1 84 ? 31.119 73.151 36.319 1.00 16.23 84 GLN A C 1
ATOM 1258 O O . GLN A 1 84 ? 31.605 73.531 35.265 1.00 16.32 84 GLN A O 1
ATOM 1272 N N . GLN A 1 85 ? 31.742 73.294 37.497 1.00 13.35 85 GLN A N 1
ATOM 1273 C CA . GLN A 1 85 ? 33.018 74.010 37.598 1.00 13.25 85 GLN A CA 1
ATOM 1274 C C . GLN A 1 85 ? 34.167 73.199 38.208 1.00 16.93 85 GLN A C 1
ATOM 1275 O O . GLN A 1 85 ? 35.288 73.335 37.726 1.00 18.85 85 GLN A O 1
ATOM 1289 N N . VAL A 1 86 ? 33.919 72.349 39.218 1.00 11.20 86 VAL A N 1
ATOM 1290 C CA . VAL A 1 86 ? 34.988 71.629 39.907 1.00 10.40 86 VAL A CA 1
ATOM 1291 C C . VAL A 1 86 ? 35.353 70.326 39.203 1.00 11.23 86 VAL A C 1
ATOM 1292 O O . VAL A 1 86 ? 36.528 70.112 38.918 1.00 8.80 86 VAL A O 1
ATOM 1305 N N . VAL A 1 87 ? 34.389 69.421 39.011 1.00 7.26 87 VAL A N 1
ATOM 1306 C CA . VAL A 1 87 ? 34.645 68.168 38.292 1.00 7.04 87 VAL A CA 1
ATOM 1307 C C . VAL A 1 87 ? 33.581 68.053 37.193 1.00 11.83 87 VAL A C 1
ATOM 1308 O O . VAL A 1 87 ? 32.680 67.222 37.283 1.00 11.72 87 VAL A O 1
ATOM 1321 N N . PRO A 1 88 ? 33.624 68.938 36.181 1.00 9.90 88 PRO A N 1
ATOM 1322 C CA . PRO A 1 88 ? 32.602 68.884 35.129 1.00 10.50 88 PRO A CA 1
ATOM 1323 C C . PRO A 1 88 ? 32.762 67.713 34.175 1.00 15.76 88 PRO A C 1
ATOM 1324 O O . PRO A 1 88 ? 31.777 67.255 33.603 1.00 16.62 88 PRO A O 1
ATOM 1335 N N . ASN A 1 89 ? 34.002 67.272 33.968 1.00 9.83 89 ASN A N 1
ATOM 1336 C CA . ASN A 1 89 ? 34.345 66.195 33.061 1.00 9.41 89 ASN A CA 1
ATOM 1337 C C . ASN A 1 89 ? 35.516 65.424 33.623 1.00 11.06 89 ASN A C 1
ATOM 1338 O O . ASN A 1 89 ? 36.081 65.839 34.637 1.00 8.66 89 ASN A O 1
ATOM 1349 N N . TYR A 1 90 ? 35.920 64.346 32.938 1.00 6.84 90 TYR A N 1
ATOM 1350 C CA . TYR A 1 90 ? 37.047 63.513 33.329 1.00 6.74 90 TYR A CA 1
ATOM 1351 C C . TYR A 1 90 ? 36.894 63.095 34.781 1.00 9.67 90 TYR A C 1
ATOM 1352 O O . TYR A 1 90 ? 37.797 63.296 35.589 1.00 8.24 90 TYR A O 1
ATOM 1370 N N . LEU A 1 91 ? 35.728 62.537 35.117 1.00 6.69 91 LEU A N 1
ATOM 1371 C CA . LEU A 1 91 ? 35.388 62.228 36.509 1.00 6.75 91 LEU A CA 1
ATOM 1372 C C . LEU A 1 91 ? 36.381 61.281 37.174 1.00 8.81 91 LEU A C 1
ATOM 1373 O O . LEU A 1 91 ? 36.765 61.549 38.312 1.00 7.31 91 LEU A O 1
ATOM 1389 N N . CYS A 1 92 ? 36.842 60.226 36.475 1.00 5.83 92 CYS A N 1
ATOM 1390 C CA . CYS A 1 92 ? 37.796 59.289 37.069 1.00 6.92 92 CYS A CA 1
ATOM 1391 C C . CYS A 1 92 ? 39.197 59.888 37.254 1.00 10.55 92 CYS A C 1
ATOM 1392 O O . CYS A 1 92 ? 40.023 59.245 37.892 1.00 9.79 92 CYS A O 1
ATOM 1399 N N . ALA A 1 93 ? 39.457 61.099 36.713 1.00 8.42 93 ALA A N 1
ATOM 1400 C CA . ALA A 1 93 ? 40.695 61.862 36.866 1.00 7.37 93 ALA A CA 1
ATOM 1401 C C . ALA A 1 93 ? 40.507 62.971 37.887 1.00 9.25 93 ALA A C 1
ATOM 1402 O O . ALA A 1 93 ? 41.425 63.766 38.077 1.00 7.86 93 ALA A O 1
ATOM 1409 N N . ALA A 1 94 ? 39.293 63.084 38.484 1.00 6.30 94 ALA A N 1
ATOM 1410 C CA . ALA A 1 94 ? 38.868 64.198 39.331 1.00 6.70 94 ALA A CA 1
ATOM 1411 C C . ALA A 1 94 ? 39.000 65.533 38.541 1.00 10.73 94 ALA A C 1
ATOM 1412 O O . ALA A 1 94 ? 39.342 66.563 39.112 1.00 10.20 94 ALA A O 1
ATOM 1419 N N . GLY A 1 95 ? 38.755 65.475 37.226 1.00 6.89 95 GLY A N 1
ATOM 1420 C CA . GLY A 1 95 ? 38.801 66.634 36.339 1.00 7.14 95 GLY A CA 1
ATOM 1421 C C . GLY A 1 95 ? 40.160 67.045 35.814 1.00 10.92 95 GLY A C 1
ATOM 1422 O O . GLY A 1 95 ? 40.238 67.976 35.018 1.00 11.29 95 GLY A O 1
ATOM 1426 N N . ALA A 1 96 ? 41.235 66.354 36.213 1.00 8.34 96 ALA A N 1
ATOM 1427 C CA . ALA A 1 96 ? 42.600 66.721 35.830 1.00 7.67 96 ALA A CA 1
ATOM 1428 C C . ALA A 1 96 ? 42.946 66.167 34.449 1.00 11.19 96 ALA A C 1
ATOM 1429 O O . ALA A 1 96 ? 43.069 64.958 34.279 1.00 9.37 96 ALA A O 1
ATOM 1436 N N . HIS A 1 97 ? 43.083 67.043 33.462 1.00 10.86 97 HIS A N 1
ATOM 1437 C CA . HIS A 1 97 ? 43.362 66.614 32.093 1.00 11.64 97 HIS A CA 1
ATOM 1438 C C . HIS A 1 97 ? 44.406 67.505 31.366 1.00 15.79 97 HIS A C 1
ATOM 1439 O O . HIS A 1 97 ? 44.433 67.486 30.140 1.00 14.90 97 HIS A O 1
ATOM 1453 N N . SER A 1 98 ? 45.253 68.257 32.092 1.00 13.82 98 SER A N 1
ATOM 1454 C CA . SER A 1 98 ? 46.268 69.143 31.487 1.00 15.26 98 SER A CA 1
ATOM 1455 C C . SER A 1 98 ? 47.574 68.962 32.241 1.00 20.40 98 SER A C 1
ATOM 1456 O O . SER A 1 98 ? 47.641 69.317 33.413 1.00 19.08 98 SER A O 1
ATOM 1464 N N . TRP A 1 99 ? 48.590 68.370 31.589 1.00 20.09 99 TRP A N 1
ATOM 1465 C CA . TRP A 1 99 ? 49.849 67.969 32.234 1.00 22.55 99 TRP A CA 1
ATOM 1466 C C . TRP A 1 99 ? 50.635 69.122 32.899 1.00 27.44 99 TRP A C 1
ATOM 1467 O O . TRP A 1 99 ? 51.257 68.881 33.931 1.00 27.72 99 TRP A O 1
ATOM 1488 N N . SER A 1 100 ? 50.582 70.347 32.357 1.00 24.35 100 SER A N 1
ATOM 1489 C CA . SER A 1 100 ? 51.339 71.491 32.890 1.00 24.72 100 SER A CA 1
ATOM 1490 C C . SER A 1 100 ? 50.504 72.389 33.841 1.00 29.32 100 SER A C 1
ATOM 1491 O O . SER A 1 100 ? 50.921 73.508 34.134 1.00 30.73 100 SER A O 1
ATOM 1499 N N . ASN A 1 101 ? 49.367 71.892 34.352 1.00 24.19 101 ASN A N 1
ATOM 1500 C CA . ASN A 1 101 ? 48.483 72.626 35.256 1.00 23.22 101 ASN A CA 1
ATOM 1501 C C . ASN A 1 101 ? 48.372 71.906 36.603 1.00 25.18 101 ASN A C 1
ATOM 1502 O O . ASN A 1 101 ? 48.754 70.738 36.681 1.00 23.95 101 ASN A O 1
ATOM 1513 N N . PRO A 1 102 ? 47.854 72.562 37.674 1.00 21.33 102 PRO A N 1
ATOM 1514 C CA . PRO A 1 102 ? 47.738 71.862 38.969 1.00 20.37 102 PRO A CA 1
ATOM 1515 C C . PRO A 1 102 ? 46.897 70.590 38.849 1.00 20.36 102 PRO A C 1
ATOM 1516 O O . PRO A 1 102 ? 45.888 70.589 38.149 1.00 20.10 102 PRO A O 1
ATOM 1527 N N . PHE A 1 103 ? 47.397 69.489 39.431 1.00 13.80 103 PHE A N 1
ATOM 1528 C CA . PHE A 1 103 ? 46.802 68.143 39.430 1.00 12.32 103 PHE A CA 1
ATOM 1529 C C . PHE A 1 103 ? 47.113 67.365 38.133 1.00 13.86 103 PHE A C 1
ATOM 1530 O O . PHE A 1 103 ? 46.775 66.183 38.046 1.00 12.63 103 PHE A O 1
ATOM 1547 N N . GLY A 1 104 ? 47.825 67.994 37.195 1.00 9.28 104 GLY A N 1
ATOM 1548 C CA . GLY A 1 104 ? 48.302 67.365 35.979 1.00 9.10 104 GLY A CA 1
ATOM 1549 C C . GLY A 1 104 ? 47.241 66.757 35.096 1.00 12.23 104 GLY A C 1
ATOM 1550 O O . GLY A 1 104 ? 46.111 67.257 35.010 1.00 11.05 104 GLY A O 1
ATOM 1554 N N . ASP A 1 105 ? 47.635 65.686 34.415 1.00 8.85 105 ASP A N 1
ATOM 1555 C CA . ASP A 1 105 ? 46.796 64.965 33.483 1.00 8.01 105 ASP A CA 1
ATOM 1556 C C . ASP A 1 105 ? 46.626 63.520 33.920 1.00 10.61 105 ASP A C 1
ATOM 1557 O O . ASP A 1 105 ? 47.533 62.699 33.758 1.00 9.33 105 ASP A O 1
ATOM 1566 N N . LYS A 1 106 ? 45.428 63.203 34.436 1.00 6.75 106 LYS A N 1
ATOM 1567 C CA . LYS A 1 106 ? 45.065 61.853 34.828 1.00 5.92 106 LYS A CA 1
ATOM 1568 C C . LYS A 1 106 ? 43.933 61.351 33.913 1.00 9.86 106 LYS A C 1
ATOM 1569 O O . LYS A 1 106 ? 43.254 60.389 34.252 1.00 9.02 106 LYS A O 1
ATOM 1588 N N . SER A 1 107 ? 43.740 61.989 32.739 1.00 6.99 107 SER A N 1
ATOM 1589 C CA . SER A 1 107 ? 42.624 61.672 31.841 1.00 6.64 107 SER A CA 1
ATOM 1590 C C . SER A 1 107 ? 42.745 60.299 31.180 1.00 9.95 107 SER A C 1
ATOM 1591 O O . SER A 1 107 ? 41.743 59.788 30.699 1.00 8.11 107 SER A O 1
ATOM 1599 N N . GLY A 1 108 ? 43.923 59.683 31.201 1.00 7.65 108 GLY A N 1
ATOM 1600 C CA . GLY A 1 108 ? 44.078 58.326 30.696 1.00 8.09 108 GLY A CA 1
ATOM 1601 C C . GLY A 1 108 ? 43.259 57.332 31.496 1.00 10.70 108 GLY A C 1
ATOM 1602 O O . GLY A 1 108 ? 42.738 56.358 30.954 1.00 8.60 108 GLY A O 1
ATOM 1606 N N . VAL A 1 109 ? 43.091 57.604 32.791 1.00 7.29 109 VAL A N 1
ATOM 1607 C CA . VAL A 1 109 ? 42.320 56.739 33.685 1.00 7.35 109 VAL A CA 1
ATOM 1608 C C . VAL A 1 109 ? 40.805 56.890 33.422 1.00 10.16 109 VAL A C 1
ATOM 1609 O O . VAL A 1 109 ? 40.031 56.037 33.854 1.00 10.05 109 VAL A O 1
ATOM 1622 N N . ASP A 1 110 ? 40.383 57.929 32.701 1.00 6.43 110 ASP A N 1
ATOM 1623 C CA . ASP A 1 110 ? 38.976 58.146 32.406 1.00 7.29 110 ASP A CA 1
ATOM 1624 C C . ASP A 1 110 ? 38.548 57.583 31.058 1.00 12.88 110 ASP A C 1
ATOM 1625 O O . ASP A 1 110 ? 37.375 57.701 30.734 1.00 12.78 110 ASP A O 1
ATOM 1634 N N . ILE A 1 111 ? 39.451 56.950 30.284 1.00 10.33 111 ILE A N 1
ATOM 1635 C CA . ILE A 1 111 ? 39.056 56.378 28.995 1.00 10.42 111 ILE A CA 1
ATOM 1636 C C . ILE A 1 111 ? 38.168 55.153 29.237 1.00 12.91 111 ILE A C 1
ATOM 1637 O O . ILE A 1 111 ? 38.252 54.508 30.288 1.00 11.11 111 ILE A O 1
ATOM 1653 N N . SER A 1 112 ? 37.361 54.814 28.238 1.00 9.06 112 SER A N 1
ATOM 1654 C CA . SER A 1 112 ? 36.467 53.668 28.306 1.00 8.96 112 SER A CA 1
ATOM 1655 C C . SER A 1 112 ? 37.179 52.415 27.834 1.00 12.40 112 SER A C 1
ATOM 1656 O O . SER A 1 112 ? 38.141 52.479 27.071 1.00 12.26 112 SER A O 1
ATOM 1664 N N . GLY A 1 113 ? 36.703 51.278 28.298 1.00 9.64 113 GLY A N 1
ATOM 1665 C CA . GLY A 1 113 ? 37.271 50.001 27.906 1.00 9.66 113 GLY A CA 1
ATOM 1666 C C . GLY A 1 113 ? 37.097 48.910 28.935 1.00 12.33 113 GLY A C 1
ATOM 1667 O O . GLY A 1 113 ? 36.296 49.027 29.861 1.00 10.76 113 GLY A O 1
ATOM 1671 N N . SER A 1 114 ? 37.879 47.847 28.780 1.00 9.19 114 SER A N 1
ATOM 1672 C CA . SER A 1 114 ? 37.762 46.644 29.592 1.00 8.90 114 SER A CA 1
ATOM 1673 C C . SER A 1 114 ? 38.512 46.749 30.928 1.00 10.76 114 SER A C 1
ATOM 1674 O O . SER A 1 114 ? 39.345 45.900 31.235 1.00 10.20 114 SER A O 1
ATOM 1682 N N . TRP A 1 115 ? 38.151 47.748 31.758 1.00 7.50 115 TRP A N 1
ATOM 1683 C CA . TRP A 1 115 ? 38.736 47.923 33.094 1.00 7.56 115 TRP A CA 1
ATOM 1684 C C . TRP A 1 115 ? 38.444 46.691 33.923 1.00 11.93 115 TRP A C 1
ATOM 1685 O O . TRP A 1 115 ? 37.332 46.161 33.851 1.00 11.67 115 TRP A O 1
ATOM 1706 N N . ARG A 1 116 ? 39.445 46.201 34.643 1.00 8.65 116 ARG A N 1
ATOM 1707 C CA . ARG A 1 116 ? 39.318 44.996 35.446 1.00 9.03 116 ARG A CA 1
ATOM 1708 C C . ARG A 1 116 ? 38.542 45.322 36.716 1.00 12.29 116 ARG A C 1
ATOM 1709 O O . ARG A 1 116 ? 38.970 46.181 37.485 1.00 11.83 116 ARG A O 1
ATOM 1713 N N . PRO A 1 117 ? 37.390 44.675 36.949 1.00 8.52 117 PRO A N 1
ATOM 1714 C CA . PRO A 1 117 ? 36.617 44.993 38.153 1.00 8.48 117 PRO A CA 1
ATOM 1715 C C . PRO A 1 117 ? 36.924 44.121 39.345 1.00 12.12 117 PRO A C 1
ATOM 1716 O O . PRO A 1 117 ? 37.406 43.006 39.198 1.00 11.57 117 PRO A O 1
ATOM 1727 N N . THR A 1 118 ? 36.515 44.581 40.523 1.00 9.05 118 THR A N 1
ATOM 1728 C CA . THR A 1 118 ? 36.490 43.724 41.701 1.00 8.71 118 THR A CA 1
ATOM 1729 C C . THR A 1 118 ? 35.181 42.958 41.560 1.00 12.91 118 THR A C 1
ATOM 1730 O O . THR A 1 118 ? 34.129 43.592 41.459 1.00 11.76 118 THR A O 1
ATOM 1741 N N . VAL A 1 119 ? 35.234 41.626 41.503 1.00 10.92 119 VAL A N 1
ATOM 1742 C CA . VAL A 1 119 ? 34.034 40.815 41.313 1.00 11.79 119 VAL A CA 1
ATOM 1743 C C . VAL A 1 119 ? 33.453 40.427 42.671 1.00 17.98 119 VAL A C 1
ATOM 1744 O O . VAL A 1 119 ? 34.075 39.685 43.419 1.00 18.61 119 VAL A O 1
ATOM 1757 N N . ILE A 1 120 ? 32.256 40.930 42.974 1.00 15.30 120 ILE A N 1
ATOM 1758 C CA . ILE A 1 120 ? 31.569 40.693 44.234 1.00 16.16 120 ILE A CA 1
ATOM 1759 C C . ILE A 1 120 ? 30.626 39.490 44.104 1.00 22.02 120 ILE A C 1
ATOM 1760 O O . ILE A 1 120 ? 29.660 39.569 43.348 1.00 21.31 120 ILE A O 1
ATOM 1776 N N . PRO A 1 121 ? 30.812 38.412 44.883 1.00 20.03 121 PRO A N 1
ATOM 1777 C CA . PRO A 1 121 ? 29.865 37.292 44.796 1.00 20.20 121 PRO A CA 1
ATOM 1778 C C . PRO A 1 121 ? 28.547 37.586 45.507 1.00 23.27 121 PRO A C 1
ATOM 1779 O O . PRO A 1 121 ? 28.530 38.195 46.579 1.00 21.84 121 PRO A O 1
ATOM 1790 N N . LEU A 1 122 ? 27.441 37.163 44.896 1.00 21.02 122 LEU A N 1
ATOM 1791 C CA . LEU A 1 122 ? 26.119 37.285 45.513 1.00 21.34 122 LEU A CA 1
ATOM 1792 C C . LEU A 1 122 ? 25.888 36.077 46.420 1.00 25.21 122 LEU A C 1
ATOM 1793 O O . LEU A 1 122 ? 26.203 34.951 46.029 1.00 23.76 122 LEU A O 1
ATOM 1809 N N . SER A 1 123 ? 25.305 36.302 47.602 1.00 23.16 123 SER A N 1
ATOM 1810 C CA . SER A 1 123 ? 24.936 35.226 48.519 1.00 23.84 123 SER A CA 1
ATOM 1811 C C . SER A 1 123 ? 23.652 34.574 47.997 1.00 28.07 123 SER A C 1
ATOM 1812 O O . SER A 1 123 ? 23.536 33.349 47.965 1.00 27.32 123 SER A O 1
ATOM 1820 N N . ASP A 1 124 ? 22.701 35.414 47.571 1.00 24.73 124 ASP A N 1
ATOM 1821 C CA . ASP A 1 124 ? 21.414 35.004 47.012 1.00 24.50 124 ASP A CA 1
ATOM 1822 C C . ASP A 1 124 ? 21.134 35.861 45.757 1.00 26.51 124 ASP A C 1
ATOM 1823 O O . ASP A 1 124 ? 21.412 37.058 45.763 1.00 25.38 124 ASP A O 1
ATOM 1832 N N . ASN A 1 125 ? 20.594 35.248 44.688 1.00 23.26 125 ASN A N 1
ATOM 1833 C CA . ASN A 1 125 ? 20.312 35.961 43.423 1.00 22.51 125 ASN A CA 1
ATOM 1834 C C . ASN A 1 125 ? 19.154 36.972 43.513 1.00 24.89 125 ASN A C 1
ATOM 1835 O O . ASN A 1 125 ? 19.056 37.820 42.632 1.00 22.97 125 ASN A O 1
ATOM 1846 N N . HIS A 1 126 ? 18.305 36.906 44.551 1.00 23.05 126 HIS A N 1
ATOM 1847 C CA . HIS A 1 126 ? 17.218 37.878 44.759 1.00 23.83 126 HIS A CA 1
ATOM 1848 C C . HIS A 1 126 ? 17.656 39.126 45.532 1.00 25.82 126 HIS A C 1
ATOM 1849 O O . HIS A 1 126 ? 16.830 40.011 45.779 1.00 23.55 126 HIS A O 1
ATOM 1863 N N . GLN A 1 127 ? 18.934 39.209 45.926 1.00 22.92 127 GLN A N 1
ATOM 1864 C CA . GLN A 1 127 ? 19.436 40.393 46.613 1.00 22.62 127 GLN A CA 1
ATOM 1865 C C . GLN A 1 127 ? 19.329 41.637 45.737 1.00 25.67 127 GLN A C 1
ATOM 1866 O O . GLN A 1 127 ? 19.912 41.671 44.659 1.00 25.78 127 GLN A O 1
ATOM 1880 N N . VAL A 1 128 ? 18.561 42.629 46.188 1.00 22.40 128 VAL A N 1
ATOM 1881 C CA . VAL A 1 128 ? 18.425 43.925 45.509 1.00 22.49 128 VAL A CA 1
ATOM 1882 C C . VAL A 1 128 ? 19.708 44.761 45.716 1.00 24.03 128 VAL A C 1
ATOM 1883 O O . VAL A 1 128 ? 20.130 45.494 44.812 1.00 21.88 128 VAL A O 1
ATOM 1896 N N . SER A 1 129 ? 20.298 44.660 46.911 1.00 20.85 129 SER A N 1
ATOM 1897 C CA . SER A 1 129 ? 21.515 45.371 47.284 1.00 21.28 129 SER A CA 1
ATOM 1898 C C . SER A 1 129 ? 22.442 44.451 48.053 1.00 24.68 129 SER A C 1
ATOM 1899 O O . SER A 1 129 ? 21.981 43.494 48.682 1.00 25.48 129 SER A O 1
ATOM 1907 N N . VAL A 1 130 ? 23.745 44.733 47.995 1.00 19.40 130 VAL A N 1
ATOM 1908 C CA . VAL A 1 130 ? 24.769 43.986 48.727 1.00 19.12 130 VAL A CA 1
ATOM 1909 C C . VAL A 1 130 ? 25.371 44.977 49.718 1.00 19.00 130 VAL A C 1
ATOM 1910 O O . VAL A 1 130 ? 25.966 45.964 49.280 1.00 16.65 130 VAL A O 1
ATOM 1923 N N . PRO A 1 131 ? 25.201 44.779 51.047 1.00 15.14 131 PRO A N 1
ATOM 1924 C CA . PRO A 1 131 ? 25.892 45.655 51.994 1.00 14.21 131 PRO A CA 1
ATOM 1925 C C . PRO A 1 131 ? 27.372 45.343 51.897 1.00 16.69 131 PRO A C 1
ATOM 1926 O O . PRO A 1 131 ? 27.766 44.199 52.110 1.00 16.61 131 PRO A O 1
ATOM 1937 N N . LEU A 1 132 ? 28.158 46.299 51.442 1.00 12.59 132 LEU A N 1
ATOM 1938 C CA . LEU A 1 132 ? 29.591 46.103 51.266 1.00 11.25 132 LEU A CA 1
ATOM 1939 C C . LEU A 1 132 ? 30.310 47.079 52.125 1.00 13.56 132 LEU A C 1
ATOM 1940 O O . LEU A 1 132 ? 30.002 48.275 52.083 1.00 12.68 132 LEU A O 1
ATOM 1956 N N . GLU A 1 133 ? 31.279 46.601 52.906 1.00 9.06 133 GLU A N 1
ATOM 1957 C CA . GLU A 1 133 ? 32.058 47.513 53.720 1.00 8.16 133 GLU A CA 1
ATOM 1958 C C . GLU A 1 133 ? 33.195 48.081 52.897 1.00 12.03 133 GLU A C 1
ATOM 1959 O O . GLU A 1 133 ? 34.202 47.406 52.659 1.00 10.61 133 GLU A O 1
ATOM 1971 N N . LEU A 1 134 ? 33.020 49.310 52.447 1.00 9.45 134 LEU A N 1
ATOM 1972 C CA . LEU A 1 134 ? 34.035 50.010 51.675 1.00 9.35 134 LEU A CA 1
ATOM 1973 C C . LEU A 1 134 ? 35.194 50.388 52.581 1.00 12.79 134 LEU A C 1
ATOM 1974 O O . LEU A 1 134 ? 34.977 50.660 53.762 1.00 10.88 134 LEU A O 1
ATOM 1990 N N . GLU A 1 135 ? 36.422 50.358 52.055 1.00 7.61 135 GLU A N 1
ATOM 1991 C CA . GLU A 1 135 ? 37.607 50.790 52.805 1.00 7.08 135 GLU A CA 1
ATOM 1992 C C . GLU A 1 135 ? 38.309 51.887 52.024 1.00 11.15 135 GLU A C 1
ATOM 1993 O O . GLU A 1 135 ? 38.782 51.629 50.916 1.00 11.73 135 GLU A O 1
ATOM 2005 N N . PHE A 1 136 ? 38.347 53.115 52.571 1.00 7.16 136 PHE A N 1
ATOM 2006 C CA . PHE A 1 136 ? 39.100 54.216 51.983 1.00 6.75 136 PHE A CA 1
ATOM 2007 C C . PHE A 1 136 ? 40.401 54.286 52.766 1.00 11.93 136 PHE A C 1
ATOM 2008 O O . PHE A 1 136 ? 40.389 54.242 54.008 1.00 11.11 136 PHE A O 1
ATOM 2025 N N . CYS A 1 137 ? 41.513 54.317 52.036 1.00 8.87 137 CYS A N 1
ATOM 2026 C CA . CYS A 1 137 ? 42.865 54.304 52.570 1.00 9.15 137 CYS A CA 1
ATOM 2027 C C . CYS A 1 137 ? 43.395 55.719 52.631 1.00 10.77 137 CYS A C 1
ATOM 2028 O O . CYS A 1 137 ? 43.816 56.238 51.600 1.00 10.03 137 CYS A O 1
ATOM 2035 N N . PRO A 1 138 ? 43.350 56.383 53.804 1.00 6.17 138 PRO A N 1
ATOM 2036 C CA . PRO A 1 138 ? 43.815 57.761 53.871 1.00 6.68 138 PRO A CA 1
ATOM 2037 C C . PRO A 1 138 ? 45.314 57.838 54.105 1.00 12.86 138 PRO A C 1
ATOM 2038 O O . PRO A 1 138 ? 45.827 57.146 54.960 1.00 13.82 138 PRO A O 1
ATOM 2049 N N . THR A 1 139 ? 46.004 58.698 53.387 1.00 10.19 139 THR A N 1
ATOM 2050 C CA . THR A 1 139 ? 47.431 58.877 53.604 1.00 11.06 139 THR A CA 1
ATOM 2051 C C . THR A 1 139 ? 47.596 60.054 54.627 1.00 16.20 139 THR A C 1
ATOM 2052 O O . THR A 1 139 ? 48.650 60.181 55.243 1.00 15.49 139 THR A O 1
ATOM 2063 N N . ALA A 1 140 ? 46.521 60.833 54.863 1.00 13.14 140 ALA A N 1
ATOM 2064 C CA . ALA A 1 140 ? 46.445 61.895 55.874 1.00 12.90 140 ALA A CA 1
ATOM 2065 C C . ALA A 1 140 ? 45.033 61.915 56.477 1.00 16.75 140 ALA A C 1
ATOM 2066 O O . ALA A 1 140 ? 44.066 61.642 55.768 1.00 15.48 140 ALA A O 1
ATOM 2073 N N . VAL A 1 141 ? 44.915 62.210 57.771 1.00 13.05 141 VAL A N 1
ATOM 2074 C CA . VAL A 1 141 ? 43.620 62.281 58.447 1.00 12.81 141 VAL A CA 1
ATOM 2075 C C . VAL A 1 141 ? 43.068 63.686 58.241 1.00 15.41 141 VAL A C 1
ATOM 2076 O O . VAL A 1 141 ? 43.603 64.627 58.823 1.00 13.71 141 VAL A O 1
ATOM 2089 N N . HIS A 1 142 ? 42.019 63.830 57.412 1.00 13.11 142 HIS A N 1
ATOM 2090 C CA . HIS A 1 142 ? 41.364 65.118 57.153 1.00 13.23 142 HIS A CA 1
ATOM 2091 C C . HIS A 1 142 ? 39.965 65.112 57.708 1.00 15.81 142 HIS A C 1
ATOM 2092 O O . HIS A 1 142 ? 39.097 64.415 57.194 1.00 14.83 142 HIS A O 1
ATOM 2106 N N . GLU A 1 143 ? 39.747 65.856 58.783 1.00 12.61 143 GLU A N 1
ATOM 2107 C CA . GLU A 1 143 ? 38.441 66.010 59.394 1.00 12.57 143 GLU A CA 1
ATOM 2108 C C . GLU A 1 143 ? 38.290 67.475 59.777 1.00 15.84 143 GLU A C 1
ATOM 2109 O O . GLU A 1 143 ? 39.284 68.088 60.156 1.00 15.60 143 GLU A O 1
ATOM 2121 N N . PRO A 1 144 ? 37.104 68.088 59.626 1.00 10.75 144 PRO A N 1
ATOM 2122 C CA . PRO A 1 144 ? 35.833 67.490 59.202 1.00 9.82 144 PRO A CA 1
ATOM 2123 C C . PRO A 1 144 ? 35.801 67.142 57.704 1.00 11.83 144 PRO A C 1
ATOM 2124 O O . PRO A 1 144 ? 36.363 67.849 56.865 1.00 10.24 144 PRO A O 1
ATOM 2135 N N . SER A 1 145 ? 35.137 66.038 57.385 1.00 7.27 145 SER A N 1
ATOM 2136 C CA . SER A 1 145 ? 34.964 65.577 56.014 1.00 7.02 145 SER A CA 1
ATOM 2137 C C . SER A 1 145 ? 33.786 64.617 55.941 1.00 10.98 145 SER A C 1
ATOM 2138 O O . SER A 1 145 ? 33.317 64.139 56.967 1.00 9.72 145 SER A O 1
ATOM 2146 N N . TYR A 1 146 ? 33.311 64.328 54.739 1.00 7.78 146 TYR A N 1
ATOM 2147 C CA . TYR A 1 146 ? 32.235 63.358 54.544 1.00 7.04 146 TYR A CA 1
ATOM 2148 C C . TYR A 1 146 ? 32.454 62.628 53.238 1.00 9.75 146 TYR A C 1
ATOM 2149 O O . TYR A 1 146 ? 33.266 63.047 52.410 1.00 7.34 146 TYR A O 1
ATOM 2167 N N . TYR A 1 147 ? 31.772 61.497 53.097 1.00 7.59 147 TYR A N 1
ATOM 2168 C CA . TYR A 1 147 ? 31.877 60.636 51.935 1.00 6.87 147 TYR A CA 1
ATOM 2169 C C . TYR A 1 147 ? 30.578 60.547 51.182 1.00 9.63 147 TYR A C 1
ATOM 2170 O O . TYR A 1 147 ? 29.543 60.353 51.798 1.00 8.75 147 TYR A O 1
ATOM 2188 N N . GLU A 1 148 ? 30.639 60.650 49.854 1.00 6.04 148 GLU A N 1
ATOM 2189 C CA . GLU A 1 148 ? 29.514 60.384 48.978 1.00 5.97 148 GLU A CA 1
ATOM 2190 C C . GLU A 1 148 ? 29.909 59.241 48.104 1.00 9.75 148 GLU A C 1
ATOM 2191 O O . GLU A 1 148 ? 31.061 59.190 47.660 1.00 9.36 148 GLU A O 1
ATOM 2203 N N . VAL A 1 149 ? 28.986 58.314 47.861 1.00 6.36 149 VAL A N 1
ATOM 2204 C CA . VAL A 1 149 ? 29.210 57.213 46.942 1.00 5.64 149 VAL A CA 1
ATOM 2205 C C . VAL A 1 149 ? 28.113 57.261 45.915 1.00 7.52 149 VAL A C 1
ATOM 2206 O O . VAL A 1 149 ? 26.937 57.362 46.273 1.00 5.93 149 VAL A O 1
ATOM 2219 N N . TYR A 1 150 ? 28.501 57.218 44.641 1.00 5.33 150 TYR A N 1
ATOM 2220 C CA . TYR A 1 150 ? 27.588 57.155 43.511 1.00 5.41 150 TYR A CA 1
ATOM 2221 C C . TYR A 1 150 ? 27.819 55.863 42.817 1.00 7.71 150 TYR A C 1
ATOM 2222 O O . TYR A 1 150 ? 28.894 55.294 42.953 1.00 6.81 150 TYR A O 1
ATOM 2240 N N . ILE A 1 151 ? 26.840 55.405 42.062 1.00 4.84 151 ILE A N 1
ATOM 2241 C CA . ILE A 1 151 ? 26.969 54.222 41.234 1.00 4.56 151 ILE A CA 1
ATOM 2242 C C . ILE A 1 151 ? 26.442 54.581 39.865 1.00 7.55 1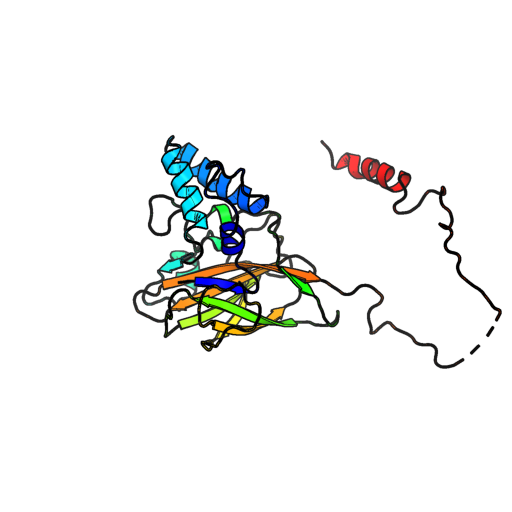51 ILE A C 1
ATOM 2243 O O . ILE A 1 151 ? 25.483 55.348 39.741 1.00 5.68 151 ILE A O 1
ATOM 2259 N N . THR A 1 152 ? 27.042 54.006 38.837 1.00 3.51 152 THR A N 1
ATOM 2260 C CA . THR A 1 152 ? 26.561 54.220 37.498 1.00 3.26 152 THR A CA 1
ATOM 2261 C C . THR A 1 152 ? 25.137 53.682 37.365 1.00 9.37 152 THR A C 1
ATOM 2262 O O . THR A 1 152 ? 24.766 52.707 38.021 1.00 9.04 152 THR A O 1
ATOM 2273 N N . LYS A 1 153 ? 24.363 54.296 36.491 1.00 8.28 153 LYS A N 1
ATOM 2274 C CA . LYS A 1 153 ? 22.989 53.867 36.214 1.00 8.72 153 LYS A CA 1
ATOM 2275 C C . LYS A 1 153 ? 22.986 52.449 35.609 1.00 13.57 153 LYS A C 1
ATOM 2276 O O . LYS A 1 153 ? 24.003 52.010 35.061 1.00 12.73 153 LYS A O 1
ATOM 2295 N N . PRO A 1 154 ? 21.870 51.707 35.783 1.00 11.90 154 PRO A N 1
ATOM 2296 C CA . PRO A 1 154 ? 21.817 50.292 35.368 1.00 12.53 154 PRO A CA 1
ATOM 2297 C C . PRO A 1 154 ? 22.264 49.896 33.959 1.00 17.61 154 PRO A C 1
ATOM 2298 O O . PRO A 1 154 ? 22.748 48.769 33.805 1.00 19.61 154 PRO A O 1
ATOM 2309 N N . SER A 1 155 ? 22.099 50.752 32.955 1.00 11.92 155 SER A N 1
ATOM 2310 C CA . SER A 1 155 ? 22.489 50.395 31.583 1.00 12.24 155 SER A CA 1
ATOM 2311 C C . SER A 1 155 ? 23.872 50.953 31.194 1.00 15.45 155 SER A C 1
ATOM 2312 O O . SER A 1 155 ? 24.249 50.878 30.029 1.00 13.49 155 SER A O 1
ATOM 2320 N N . PHE A 1 156 ? 24.654 51.455 32.169 1.00 10.96 156 PHE A N 1
ATOM 2321 C CA . PHE A 1 156 ? 25.997 51.945 31.888 1.00 8.03 156 PHE A CA 1
ATOM 2322 C C . PHE A 1 156 ? 26.837 50.826 31.257 1.00 10.40 156 PHE A C 1
ATOM 2323 O O . PHE A 1 156 ? 26.798 49.681 31.701 1.00 8.68 156 PHE A O 1
ATOM 2340 N N . ASN A 1 157 ? 27.593 51.170 30.231 1.00 7.45 157 ASN A N 1
ATOM 2341 C CA . ASN A 1 157 ? 28.437 50.227 29.513 1.00 7.07 157 ASN A CA 1
ATOM 2342 C C . ASN A 1 157 ? 29.885 50.701 29.645 1.00 10.39 157 ASN A C 1
ATOM 2343 O O . ASN A 1 157 ? 30.278 51.668 29.010 1.00 9.23 157 ASN A O 1
ATOM 2354 N N . VAL A 1 158 ? 30.663 50.021 30.489 1.00 8.71 158 VAL A N 1
ATOM 2355 C CA . VAL A 1 158 ? 32.058 50.375 30.790 1.00 8.68 158 VAL A CA 1
ATOM 2356 C C . VAL A 1 158 ? 32.962 50.382 29.542 1.00 11.60 158 VAL A C 1
ATOM 2357 O O . VAL A 1 158 ? 33.930 51.130 29.513 1.00 10.03 158 VAL A O 1
ATOM 2370 N N . PHE A 1 159 ? 32.663 49.551 28.539 1.00 9.60 159 PHE A N 1
ATOM 2371 C CA . PHE A 1 159 ? 33.476 49.449 27.335 1.00 10.40 159 PHE A CA 1
ATOM 2372 C C . PHE A 1 159 ? 33.444 50.721 26.487 1.00 12.14 159 PHE A C 1
ATOM 2373 O O . PHE A 1 159 ? 34.434 51.011 25.813 1.00 10.37 159 PHE A O 1
ATOM 2390 N N . ILE A 1 160 ? 32.345 51.491 26.534 1.00 8.02 160 ILE A N 1
ATOM 2391 C CA . ILE A 1 160 ? 32.212 52.672 25.665 1.00 9.12 160 ILE A CA 1
ATOM 2392 C C . ILE A 1 160 ? 31.710 53.951 26.339 1.00 12.26 160 ILE A C 1
ATOM 2393 O O . ILE A 1 160 ? 31.839 54.995 25.716 1.00 11.52 160 ILE A O 1
ATOM 2409 N N . ASP A 1 161 ? 31.100 53.893 27.537 1.00 9.27 161 ASP A N 1
ATOM 2410 C CA . ASP A 1 161 ? 30.565 55.087 28.187 1.00 8.31 161 ASP A CA 1
ATOM 2411 C C . ASP A 1 161 ? 31.552 55.730 29.122 1.00 11.33 161 ASP A C 1
ATOM 2412 O O . ASP A 1 161 ? 32.211 55.045 29.899 1.00 10.80 161 ASP A O 1
ATOM 2421 N N . ARG A 1 162 ? 31.557 57.057 29.140 1.00 7.36 162 ARG A N 1
ATOM 2422 C CA . ARG A 1 162 ? 32.291 57.800 30.149 1.00 7.37 162 ARG A CA 1
ATOM 2423 C C . ARG A 1 162 ? 31.429 57.848 31.375 1.00 10.59 162 ARG A C 1
ATOM 2424 O O . ARG A 1 162 ? 30.198 57.868 31.253 1.00 9.15 162 ARG A O 1
ATOM 2445 N N . VAL A 1 163 ? 32.059 57.910 32.543 1.00 7.22 163 VAL A N 1
ATOM 2446 C CA . VAL A 1 163 ? 31.371 58.126 33.806 1.00 6.77 163 VAL A CA 1
ATOM 2447 C C . VAL A 1 163 ? 31.166 59.623 33.884 1.00 9.25 163 VAL A C 1
ATOM 2448 O O . VAL A 1 163 ? 32.141 60.372 33.865 1.00 8.34 163 VAL A O 1
ATOM 2461 N N . VAL A 1 164 ? 29.917 60.059 33.957 1.00 5.43 164 VAL A N 1
ATOM 2462 C CA . VAL A 1 164 ? 29.555 61.472 33.983 1.00 5.59 164 VAL A CA 1
ATOM 2463 C C . VAL A 1 164 ? 28.493 61.667 35.037 1.00 9.63 164 VAL A C 1
ATOM 2464 O O . VAL A 1 164 ? 27.841 60.702 35.409 1.00 8.72 164 VAL A O 1
ATOM 2477 N N . TRP A 1 165 ? 28.274 62.897 35.490 1.00 7.24 165 TRP A N 1
ATOM 2478 C CA . TRP A 1 165 ? 27.265 63.138 36.516 1.00 8.32 165 TRP A CA 1
ATOM 2479 C C . TRP A 1 165 ? 25.868 62.698 36.059 1.00 13.01 165 TRP A C 1
ATOM 2480 O O . TRP A 1 165 ? 25.107 62.152 36.873 1.00 11.09 165 TRP A O 1
ATOM 2501 N N . GLY A 1 166 ? 25.609 62.815 34.752 1.00 10.28 166 GLY A N 1
ATOM 2502 C CA . GLY A 1 166 ? 24.345 62.424 34.148 1.00 10.64 166 GLY A CA 1
ATOM 2503 C C . GLY A 1 166 ? 24.034 60.944 34.173 1.00 14.52 166 GLY A C 1
ATOM 2504 O O . GLY A 1 166 ? 22.869 60.583 34.003 1.00 14.36 166 GLY A O 1
ATOM 2508 N N . ASN A 1 167 ? 25.049 60.059 34.348 1.00 10.04 167 ASN A N 1
ATOM 2509 C CA . ASN A 1 167 ? 24.781 58.621 34.409 1.00 8.61 167 ASN A CA 1
ATOM 2510 C C . ASN A 1 167 ? 25.204 58.043 35.764 1.00 9.75 167 ASN A C 1
ATOM 2511 O O . ASN A 1 167 ? 25.379 56.828 35.885 1.00 8.55 167 ASN A O 1
ATOM 2522 N N . LEU A 1 168 ? 25.261 58.899 36.800 1.00 6.28 168 LEU A N 1
ATOM 2523 C CA . LEU A 1 168 ? 25.566 58.507 38.170 1.00 6.35 168 LEU A CA 1
ATOM 2524 C C . LEU A 1 168 ? 24.369 58.750 39.072 1.00 11.39 168 LEU A C 1
ATOM 2525 O O . LEU A 1 168 ? 23.709 59.773 38.941 1.00 11.37 168 LEU A O 1
ATOM 2541 N N . ASP A 1 169 ? 24.140 57.834 40.023 1.00 8.60 169 ASP A N 1
ATOM 2542 C CA . ASP A 1 169 ? 23.085 57.905 41.037 1.00 8.25 169 ASP A CA 1
ATOM 2543 C C . ASP A 1 169 ? 23.714 57.945 42.418 1.00 11.06 169 ASP A C 1
ATOM 2544 O O . ASP A 1 169 ? 24.516 57.059 42.706 1.00 9.20 169 ASP A O 1
ATOM 2553 N N . LEU A 1 170 ? 23.328 58.899 43.288 1.00 7.57 170 LEU A N 1
ATOM 2554 C CA . LEU A 1 170 ? 23.863 58.953 44.650 1.00 7.56 170 LEU A CA 1
ATOM 2555 C C . LEU A 1 170 ? 23.245 57.833 45.476 1.00 11.38 170 LEU A C 1
ATOM 2556 O O . LEU A 1 170 ? 22.024 57.717 45.496 1.00 11.42 170 LEU A O 1
ATOM 2572 N N . ILE A 1 171 ? 24.068 56.984 46.117 1.00 7.64 171 ILE A N 1
ATOM 2573 C CA . ILE A 1 171 ? 23.559 55.892 46.969 1.00 7.58 171 ILE A CA 1
ATOM 2574 C C . ILE A 1 171 ? 24.009 56.041 48.428 1.00 12.11 171 ILE A C 1
ATOM 2575 O O . ILE A 1 171 ? 23.511 55.308 49.275 1.00 11.63 171 ILE A O 1
ATOM 2591 N N . TYR A 1 172 ? 24.945 56.954 48.736 1.00 7.89 172 TYR A N 1
ATOM 2592 C CA . TYR A 1 172 ? 25.438 57.083 50.099 1.00 7.28 172 TYR A CA 1
ATOM 2593 C C . TYR A 1 172 ? 25.996 58.463 50.360 1.00 10.35 172 TYR A C 1
ATOM 2594 O O . TYR A 1 172 ? 26.659 59.034 49.502 1.00 9.66 172 TYR A O 1
ATOM 2612 N N . ASN A 1 173 ? 25.693 58.999 51.525 1.00 7.13 173 ASN A N 1
ATOM 2613 C CA . ASN A 1 173 ? 26.179 60.285 51.959 1.00 7.11 173 ASN A CA 1
ATOM 2614 C C . ASN A 1 173 ? 26.280 60.283 53.482 1.00 11.24 173 ASN A C 1
ATOM 2615 O O . ASN A 1 173 ? 25.255 60.256 54.167 1.00 10.59 173 ASN A O 1
ATOM 2625 N N . ASP A 1 174 ? 27.510 60.286 54.016 1.00 6.72 174 ASP A N 1
ATOM 2626 C CA . ASP A 1 174 ? 27.685 60.183 55.467 1.00 5.93 174 ASP A CA 1
ATOM 2627 C C . ASP A 1 174 ? 29.071 60.588 55.921 1.00 10.13 174 ASP A C 1
ATOM 2628 O O . ASP A 1 174 ? 29.991 60.628 55.115 1.00 9.32 174 ASP A O 1
ATOM 2637 N N . THR A 1 175 ? 29.213 60.866 57.226 1.00 8.38 175 THR A N 1
ATOM 2638 C CA . THR A 1 175 ? 30.507 61.003 57.898 1.00 8.95 175 THR A CA 1
ATOM 2639 C C . THR A 1 175 ? 30.852 59.583 58.289 1.00 14.40 175 THR A C 1
ATOM 2640 O O . THR A 1 175 ? 29.961 58.833 58.673 1.00 16.19 175 THR A O 1
ATOM 2651 N N . VAL A 1 176 ?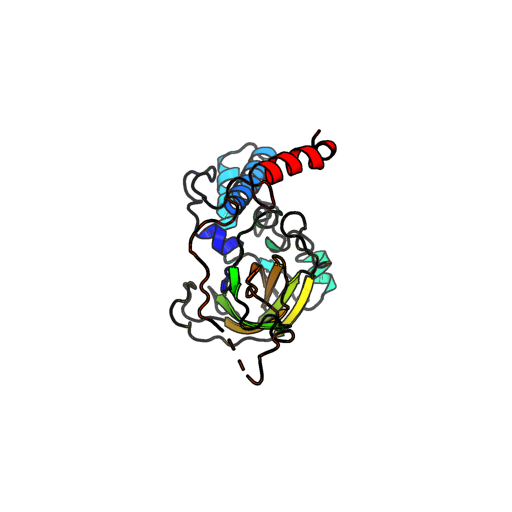 32.097 59.193 58.138 1.00 10.65 176 VAL A N 1
ATOM 2652 C CA . VAL A 1 176 ? 32.532 57.817 58.329 1.00 11.02 176 VAL A CA 1
ATOM 2653 C C . VAL A 1 176 ? 33.530 57.731 59.490 1.00 14.49 176 VAL A C 1
ATOM 2654 O O . VAL A 1 176 ? 34.393 58.595 59.613 1.00 12.48 176 VAL A O 1
ATOM 2667 N N . PRO A 1 177 ? 33.499 56.651 60.287 1.00 13.43 177 PRO A N 1
ATOM 2668 C CA . PRO A 1 177 ? 34.479 56.528 61.375 1.00 13.09 177 PRO A CA 1
ATOM 2669 C C . PRO A 1 177 ? 35.870 56.123 60.900 1.00 15.32 177 PRO A C 1
ATOM 2670 O O . PRO A 1 177 ? 36.017 55.334 59.959 1.00 13.80 177 PRO A O 1
ATOM 2681 N N . LEU A 1 178 ? 36.889 56.664 61.568 1.00 12.08 178 LEU A N 1
ATOM 2682 C CA . LEU A 1 178 ? 38.282 56.300 61.354 1.00 11.58 178 LEU A CA 1
ATOM 2683 C C . LEU A 1 178 ? 38.519 55.087 62.246 1.00 17.11 178 LEU A C 1
ATOM 2684 O O . LEU A 1 178 ? 38.392 55.206 63.460 1.00 16.13 178 LEU A O 1
ATOM 2700 N N . ASP A 1 179 ? 38.744 53.909 61.655 1.00 14.20 179 ASP A N 1
ATOM 2701 C CA . ASP A 1 179 ? 38.839 52.651 62.398 1.00 13.40 179 ASP A CA 1
ATOM 2702 C C . ASP A 1 179 ? 40.113 51.872 62.121 1.00 17.67 179 ASP A C 1
ATOM 2703 O O . ASP A 1 179 ? 40.755 52.087 61.090 1.00 16.16 179 ASP A O 1
ATOM 2712 N N . PRO A 1 180 ? 40.440 50.869 62.975 1.00 16.27 180 PRO A N 1
ATOM 2713 C CA . PRO A 1 180 ? 41.585 50.003 62.668 1.00 16.22 180 PRO A CA 1
ATOM 2714 C C . PRO A 1 180 ? 41.338 49.181 61.406 1.00 17.78 180 PRO A C 1
ATOM 2715 O O . PRO A 1 180 ? 40.190 48.825 61.114 1.00 1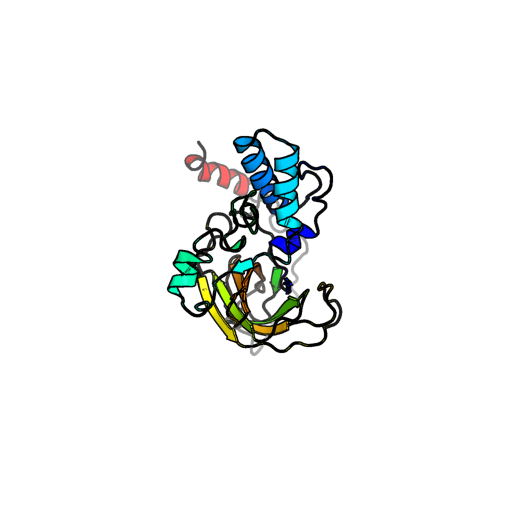6.05 180 PRO A O 1
ATOM 2726 N N . ARG A 1 181 ? 42.402 48.845 60.688 1.00 14.55 181 ARG A N 1
ATOM 2727 C CA . ARG A 1 181 ? 42.290 47.992 59.504 1.00 15.42 181 ARG A CA 1
ATOM 2728 C C . ARG A 1 181 ? 41.897 46.600 59.899 1.00 20.44 181 ARG A C 1
ATOM 2729 O O . ARG A 1 181 ? 42.325 46.121 60.949 1.00 21.05 181 ARG A O 1
ATOM 2750 N N . LEU A 1 182 ? 41.155 45.919 59.046 1.00 16.39 182 LEU A N 1
ATOM 2751 C CA . LEU A 1 182 ? 40.836 44.519 59.274 1.00 16.16 182 LEU A CA 1
ATOM 2752 C C . LEU A 1 182 ? 41.998 43.659 58.766 1.00 19.06 182 LEU A C 1
ATOM 2753 O O . LEU A 1 182 ? 42.818 44.153 57.984 1.00 16.40 182 LEU A O 1
ATOM 2769 N N . PRO A 1 183 ? 42.084 42.365 59.145 1.00 16.81 183 PRO A N 1
ATOM 2770 C CA . PRO A 1 183 ? 43.177 41.523 58.615 1.00 16.52 183 PRO A CA 1
ATOM 2771 C C . PRO A 1 183 ? 43.161 41.405 57.084 1.00 19.00 183 PRO A C 1
ATOM 2772 O O . PRO A 1 183 ? 42.090 41.417 56.481 1.00 16.75 183 PRO A O 1
ATOM 2783 N N . TYR A 1 184 ? 44.353 41.321 56.468 1.00 16.00 184 TYR A N 1
ATOM 2784 C CA . TYR A 1 184 ? 44.576 41.156 55.023 1.00 16.97 184 TYR A CA 1
ATOM 2785 C C . TYR A 1 184 ? 44.232 42.411 54.204 1.00 19.23 184 TYR A C 1
ATOM 2786 O O . TYR A 1 184 ? 44.138 42.328 52.981 1.00 18.13 184 TYR A O 1
ATOM 2804 N N . SER A 1 185 ? 44.151 43.580 54.852 1.00 16.05 185 SER A N 1
ATOM 2805 C CA . SER A 1 185 ? 43.909 44.837 54.160 1.00 15.98 185 SER A CA 1
ATOM 2806 C C . SER A 1 185 ? 45.091 45.188 53.267 1.00 19.56 185 SER A C 1
ATOM 2807 O O . SER A 1 185 ? 46.234 45.065 53.700 1.00 19.42 185 SER A O 1
ATOM 2815 N N . ILE A 1 186 ? 44.824 45.637 52.037 1.00 16.28 186 ILE A N 1
ATOM 2816 C CA . ILE A 1 186 ? 45.887 46.053 51.117 1.00 16.60 186 ILE A CA 1
ATOM 2817 C C . ILE A 1 186 ? 46.197 47.557 51.298 1.00 20.06 186 ILE A C 1
ATOM 2818 O O . ILE A 1 186 ? 47.039 48.074 50.579 1.00 20.27 186 ILE A O 1
ATOM 2834 N N . CYS A 1 187 ? 45.497 48.266 52.218 1.00 16.26 187 CYS A N 1
ATOM 2835 C CA . CYS A 1 187 ? 45.762 49.678 52.512 1.00 14.78 187 CYS A CA 1
ATOM 2836 C C . CYS A 1 187 ? 47.090 49.756 53.247 1.00 21.80 187 CYS A C 1
ATOM 2837 O O . CYS A 1 187 ? 47.300 48.977 54.171 1.00 21.61 187 CYS A O 1
ATOM 2844 N N . ASP A 1 188 ? 47.977 50.679 52.853 1.00 21.16 188 ASP A N 1
ATOM 2845 C CA . ASP A 1 188 ? 49.287 50.824 53.503 1.00 22.77 188 ASP A CA 1
ATOM 2846 C C . ASP A 1 188 ? 49.241 51.822 54.689 1.00 28.73 188 ASP A C 1
ATOM 2847 O O . ASP A 1 188 ? 50.248 51.966 55.378 1.00 29.44 188 ASP A O 1
ATOM 2856 N N . ALA A 1 189 ? 48.078 52.454 54.970 1.00 25.21 189 ALA A N 1
ATOM 2857 C CA . ALA A 1 189 ? 47.935 53.368 56.111 1.00 24.54 189 ALA A CA 1
ATOM 2858 C C . ALA A 1 189 ? 47.696 52.574 57.386 1.00 27.06 189 ALA A C 1
ATOM 2859 O O . ALA A 1 189 ? 47.443 51.374 57.330 1.00 26.65 189 ALA A O 1
ATOM 2866 N N . ASP A 1 190 ? 47.742 53.248 58.536 1.00 22.07 190 ASP A N 1
ATOM 2867 C CA . ASP A 1 190 ? 47.590 52.595 59.832 1.00 21.02 190 ASP A CA 1
ATOM 2868 C C . ASP A 1 190 ? 46.115 52.561 60.279 1.00 22.78 190 ASP A C 1
ATOM 2869 O O . ASP A 1 190 ? 45.700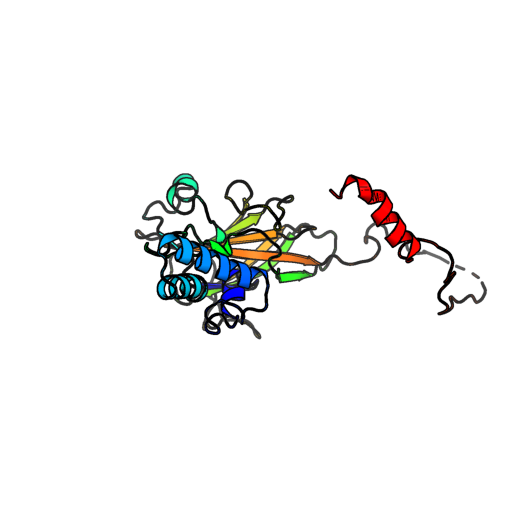 51.593 60.908 1.00 23.46 190 ASP A O 1
ATOM 2878 N N . LEU A 1 191 ? 45.333 53.594 59.946 1.00 15.71 191 LEU A N 1
ATOM 2879 C CA . LEU A 1 191 ? 43.890 53.664 60.236 1.00 14.42 191 LEU A CA 1
ATOM 2880 C C . LEU A 1 191 ? 43.162 53.859 58.927 1.00 14.65 191 LEU A C 1
ATOM 2881 O O . LEU A 1 191 ? 43.762 54.373 57.984 1.00 13.68 191 LEU A O 1
ATOM 2897 N N . VAL A 1 192 ? 41.884 53.472 58.859 1.00 9.97 192 VAL A N 1
ATOM 2898 C CA . VAL A 1 192 ? 41.111 53.566 57.617 1.00 9.04 192 VAL A CA 1
ATOM 2899 C C . VAL A 1 192 ? 39.713 54.086 57.854 1.00 11.54 192 VAL A C 1
ATOM 2900 O O . VAL A 1 192 ? 39.149 53.940 58.941 1.00 9.80 192 VAL A O 1
ATOM 2913 N N . TYR A 1 193 ? 39.128 54.630 56.797 1.00 7.34 193 TYR A N 1
ATOM 2914 C CA . TYR A 1 193 ? 37.730 55.033 56.813 1.00 7.18 193 TYR A CA 1
ATOM 2915 C C . TYR A 1 193 ? 36.976 53.864 56.240 1.00 12.46 193 TYR A C 1
ATOM 2916 O O . TYR A 1 193 ? 37.112 53.582 55.052 1.00 13.20 193 TYR A O 1
ATOM 2934 N N . ARG A 1 194 ? 36.296 53.107 57.107 1.00 9.42 194 ARG A N 1
ATOM 2935 C CA . ARG A 1 194 ? 35.557 51.894 56.756 1.00 9.60 194 ARG A CA 1
ATOM 2936 C C . ARG A 1 194 ? 34.084 52.168 56.888 1.00 13.39 194 ARG A C 1
ATOM 2937 O O . ARG A 1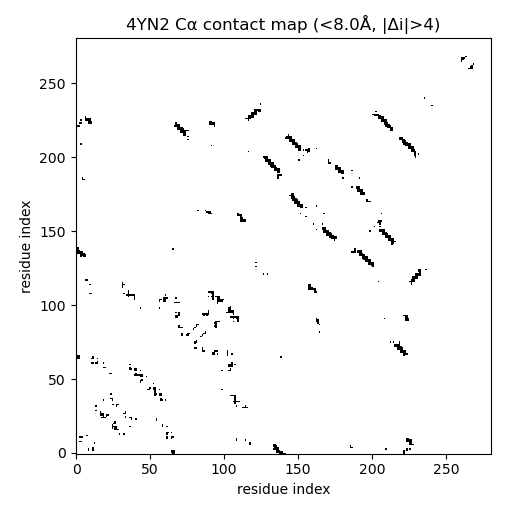 194 ? 33.659 52.659 57.934 1.00 12.51 194 ARG A O 1
ATOM 2958 N N . PHE A 1 195 ? 33.291 51.858 55.862 1.00 9.33 195 PHE A N 1
ATOM 2959 C CA . PHE A 1 195 ? 31.873 52.183 55.928 1.00 8.50 195 PHE A CA 1
ATOM 2960 C C . PHE A 1 195 ? 31.033 51.212 55.123 1.00 10.44 195 PHE A C 1
ATOM 2961 O O . PHE A 1 195 ? 31.393 50.842 54.005 1.00 8.08 195 PHE A O 1
ATOM 2978 N N . THR A 1 196 ? 29.900 50.809 55.710 1.00 8.33 196 THR A N 1
ATOM 2979 C CA . THR A 1 196 ? 28.986 49.839 55.112 1.00 8.70 196 THR A CA 1
ATOM 2980 C C . THR A 1 196 ? 28.017 50.560 54.202 1.00 12.39 196 THR A C 1
ATOM 2981 O O . THR A 1 196 ? 27.213 51.356 54.669 1.00 11.86 196 THR A O 1
ATOM 2992 N N . VAL A 1 197 ? 28.109 50.276 52.905 1.00 9.38 197 VAL A N 1
ATOM 2993 C CA . VAL A 1 197 ? 27.293 50.898 51.879 1.00 10.00 197 VAL A CA 1
ATOM 2994 C C . VAL A 1 197 ? 26.435 49.835 51.210 1.00 15.71 197 VAL A C 1
ATOM 2995 O O . VAL A 1 197 ? 26.970 48.801 50.783 1.00 13.87 197 VAL A O 1
ATOM 3008 N N . PRO A 1 198 ? 25.120 50.090 51.053 1.00 14.39 198 PRO A N 1
ATOM 3009 C CA . PRO A 1 198 ? 24.284 49.149 50.303 1.00 14.24 198 PRO A CA 1
ATOM 3010 C C . PRO A 1 198 ? 24.487 49.397 48.814 1.00 16.47 198 PRO A C 1
ATOM 3011 O O . PRO A 1 198 ? 24.044 50.409 48.285 1.00 17.01 198 PRO A O 1
ATOM 3022 N N . ILE A 1 199 ? 25.198 48.495 48.154 1.00 11.93 199 ILE A N 1
ATOM 3023 C CA . ILE A 1 199 ? 25.514 48.611 46.739 1.00 10.23 199 ILE A CA 1
ATOM 3024 C C . ILE A 1 199 ? 24.379 47.991 45.915 1.00 13.92 199 ILE A C 1
ATOM 3025 O O . ILE A 1 199 ? 24.173 46.787 46.027 1.00 11.53 199 ILE A O 1
ATOM 3041 N N . PRO A 1 200 ? 23.689 48.750 45.031 1.00 11.51 200 PRO A N 1
ATOM 3042 C CA . PRO A 1 200 ? 22.672 48.123 44.170 1.00 12.12 200 PRO A CA 1
ATOM 3043 C C . PRO A 1 200 ? 23.309 47.099 43.241 1.00 17.77 200 PRO A C 1
ATOM 3044 O O . PRO A 1 200 ? 24.384 47.361 42.690 1.00 16.36 200 PRO A O 1
ATOM 3055 N N . ILE A 1 201 ? 22.675 45.925 43.094 1.00 15.56 201 ILE A N 1
ATOM 3056 C CA . ILE A 1 201 ? 23.220 44.875 42.244 1.00 16.89 201 ILE A CA 1
ATOM 3057 C C . ILE A 1 201 ? 22.989 45.237 40.783 1.00 20.85 201 ILE A C 1
ATOM 3058 O O . ILE A 1 201 ? 22.063 45.966 40.444 1.00 19.83 201 ILE A O 1
ATOM 3074 N N . ARG A 1 202 ? 23.892 44.760 39.944 1.00 19.07 202 ARG A N 1
ATOM 3075 C CA . ARG A 1 202 ? 23.884 44.908 38.497 1.00 19.04 202 ARG A CA 1
ATOM 3076 C C . ARG A 1 202 ? 24.187 43.564 37.882 1.00 22.85 202 ARG A C 1
ATOM 3077 O O . ARG A 1 202 ? 24.857 42.746 38.505 1.00 20.74 202 ARG A O 1
ATOM 3098 N N . GLN A 1 203 ? 23.746 43.342 36.655 1.00 21.72 203 GLN A N 1
ATOM 3099 C CA . GLN A 1 203 ? 24.062 42.106 35.932 1.00 22.44 203 GLN A CA 1
ATOM 3100 C C . GLN A 1 203 ? 25.306 42.348 35.049 1.00 25.68 203 GLN A C 1
ATOM 3101 O O . GLN A 1 203 ? 25.862 41.399 34.508 1.00 26.98 203 GLN A O 1
ATOM 3115 N N . SER A 1 204 ? 25.752 43.610 34.926 1.00 19.34 204 SER A N 1
ATOM 3116 C CA . SER A 1 204 ? 26.934 43.977 34.153 1.00 17.82 204 SER A CA 1
ATOM 3117 C C . SER A 1 204 ? 27.863 44.827 35.005 1.00 16.89 204 SER A C 1
ATOM 3118 O O . SER A 1 204 ? 27.512 45.271 36.102 1.00 15.64 204 SER A O 1
ATOM 3126 N N . GLN A 1 205 ? 29.061 45.027 34.493 1.00 11.38 205 GLN A N 1
ATOM 3127 C CA . GLN A 1 205 ? 30.095 45.761 35.172 1.00 9.84 205 GLN A CA 1
ATOM 3128 C C . GLN A 1 205 ? 29.659 47.205 35.403 1.00 11.42 205 GLN A C 1
ATOM 3129 O O . GLN A 1 205 ? 29.071 47.820 34.515 1.00 9.67 205 GLN A O 1
ATOM 3143 N N . ALA A 1 206 ? 29.871 47.699 36.626 1.00 7.53 206 ALA A N 1
ATOM 3144 C CA . ALA A 1 206 ? 29.495 49.044 37.032 1.00 7.56 206 ALA A CA 1
ATOM 3145 C C . ALA A 1 206 ? 30.693 49.784 37.579 1.00 10.86 206 ALA A C 1
ATOM 3146 O O . ALA A 1 206 ? 31.762 49.204 37.776 1.00 10.66 206 ALA A O 1
ATOM 3153 N N . VAL A 1 207 ? 30.497 51.063 37.864 1.00 7.21 207 VAL A N 1
ATOM 3154 C CA . VAL A 1 207 ? 31.515 51.898 38.471 1.00 5.94 207 VAL A CA 1
ATOM 3155 C C . VAL A 1 207 ? 30.938 52.583 39.686 1.00 8.04 207 VAL A C 1
ATOM 3156 O O . VAL A 1 207 ? 29.906 53.242 39.573 1.00 8.10 207 VAL A O 1
ATOM 3169 N N . LEU A 1 208 ? 31.628 52.490 40.829 1.00 4.59 208 LEU A N 1
ATOM 3170 C CA . LEU A 1 208 ? 31.301 53.289 42.007 1.00 4.76 208 LEU A CA 1
ATOM 3171 C C . LEU A 1 208 ? 32.158 54.524 41.938 1.00 8.56 208 LEU A C 1
ATOM 3172 O O . LEU A 1 208 ? 33.333 54.425 41.584 1.00 8.76 208 LEU A O 1
ATOM 3188 N N . TYR A 1 209 ? 31.582 55.686 42.189 1.00 5.71 209 TYR A N 1
ATOM 3189 C CA . TYR A 1 209 ? 32.318 56.941 42.216 1.00 3.88 209 TYR A CA 1
ATOM 3190 C C . TYR A 1 209 ? 32.297 57.392 43.648 1.00 7.14 209 TYR A C 1
ATOM 3191 O O . TYR A 1 209 ? 31.222 57.676 44.179 1.00 5.65 209 TYR A O 1
ATOM 3209 N N . VAL A 1 210 ? 33.451 57.348 44.306 1.00 3.92 210 VAL A N 1
ATOM 3210 C CA . VAL A 1 210 ? 33.583 57.692 45.719 1.00 3.85 210 VAL A CA 1
ATOM 3211 C C . VAL A 1 210 ? 34.199 59.060 45.827 1.00 7.76 210 VAL A C 1
ATOM 3212 O O . VAL A 1 210 ? 35.254 59.310 45.250 1.00 7.90 210 VAL A O 1
ATOM 3225 N N . ARG A 1 211 ? 33.558 59.932 46.578 1.00 4.57 211 ARG A N 1
ATOM 3226 C CA . ARG A 1 211 ? 34.008 61.293 46.798 1.00 4.62 211 ARG A CA 1
ATOM 3227 C C . ARG A 1 211 ? 34.255 61.505 48.273 1.00 9.36 211 ARG A C 1
ATOM 3228 O O . ARG A 1 211 ? 33.335 61.329 49.067 1.00 9.14 211 ARG A O 1
ATOM 3249 N N . TRP A 1 212 ? 35.480 61.882 48.635 1.00 6.27 212 TRP A N 1
ATOM 3250 C CA . TRP A 1 212 ? 35.835 62.235 50.005 1.00 7.17 212 TRP A CA 1
ATOM 3251 C C . TRP A 1 212 ? 36.014 63.738 50.018 1.00 8.71 212 TRP A C 1
ATOM 3252 O O . TRP A 1 212 ? 36.984 64.240 49.466 1.00 8.26 212 TRP A O 1
ATOM 3273 N N . GLN A 1 213 ? 35.063 64.451 50.588 1.00 5.04 213 GLN A N 1
ATOM 3274 C CA . GLN A 1 213 ? 35.047 65.902 50.577 1.00 4.62 213 GLN A CA 1
ATOM 3275 C C . GLN A 1 213 ? 35.369 66.504 51.927 1.00 10.85 213 GLN A C 1
ATOM 3276 O O . GLN A 1 213 ? 34.665 66.233 52.892 1.00 10.37 213 GLN A O 1
ATOM 3290 N N . ARG A 1 214 ? 36.376 67.376 51.982 1.00 9.70 214 ARG A N 1
ATOM 3291 C CA . ARG A 1 214 ? 36.684 68.107 53.205 1.00 11.50 214 ARG A CA 1
ATOM 3292 C C . ARG A 1 214 ? 35.722 69.270 53.370 1.00 17.06 214 ARG A C 1
ATOM 3293 O O . ARG A 1 214 ? 35.414 69.939 52.383 1.00 14.85 214 ARG A O 1
ATOM 3314 N N . LEU A 1 215 ? 35.281 69.533 54.610 1.00 16.72 215 LEU A N 1
ATOM 3315 C CA . LEU A 1 215 ? 34.403 70.659 54.914 1.00 18.58 215 LEU A CA 1
ATOM 3316 C C . LEU A 1 215 ? 35.241 71.806 55.462 1.00 25.48 215 LEU A C 1
ATOM 3317 O O . LEU A 1 215 ? 35.325 71.998 56.673 1.00 26.33 215 LEU A O 1
ATOM 3333 N N . ASP A 1 216 ? 35.902 72.541 54.582 1.00 23.27 216 ASP A N 1
ATOM 3334 C CA . ASP A 1 216 ? 36.714 73.680 55.008 1.00 23.62 216 ASP A CA 1
ATOM 3335 C C . ASP A 1 216 ? 36.792 74.708 53.871 1.00 26.22 216 ASP A C 1
ATOM 3336 O O . ASP A 1 216 ? 36.387 74.389 52.746 1.00 24.63 216 ASP A O 1
ATOM 3345 N N . PRO A 1 217 ? 37.292 75.940 54.131 1.00 22.09 217 PRO A N 1
ATOM 3346 C CA . PRO A 1 217 ? 37.320 76.961 53.072 1.00 21.02 217 PRO A CA 1
ATOM 3347 C C . PRO A 1 217 ? 38.019 76.556 51.770 1.00 22.12 217 PRO A C 1
ATOM 3348 O O . PRO A 1 217 ? 37.572 76.991 50.722 1.00 21.30 217 PRO A O 1
ATOM 3359 N N . VAL A 1 218 ? 39.104 75.766 51.826 1.00 17.94 218 VAL A N 1
ATOM 3360 C CA . VAL A 1 218 ? 39.831 75.338 50.624 1.00 17.22 218 VAL A CA 1
ATOM 3361 C C . VAL A 1 218 ? 38.955 74.325 49.838 1.00 18.53 218 VAL A C 1
ATOM 3362 O O . VAL A 1 218 ? 38.974 74.312 48.618 1.00 18.75 218 VAL A O 1
ATOM 3375 N N . GLY A 1 219 ? 38.209 73.502 50.550 1.00 13.78 219 GLY A N 1
ATOM 3376 C CA . GLY A 1 219 ? 37.286 72.556 49.946 1.00 13.14 219 GLY A CA 1
ATOM 3377 C C . GLY A 1 219 ? 37.906 71.508 49.051 1.00 12.24 219 GLY A C 1
ATOM 3378 O O . GLY A 1 219 ? 37.329 71.184 48.008 1.00 10.39 219 GLY A O 1
ATOM 3382 N N . GLU A 1 220 ? 39.073 70.980 49.420 1.00 8.54 220 GLU A N 1
ATOM 3383 C CA . GLU A 1 220 ? 39.668 69.916 48.623 1.00 9.24 220 GLU A CA 1
ATOM 3384 C C . GLU A 1 220 ? 38.831 68.645 48.759 1.00 12.25 220 GLU A C 1
ATOM 3385 O O . GLU A 1 220 ? 38.384 68.300 49.853 1.00 11.84 220 GLU A O 1
ATOM 3397 N N . GLY A 1 221 ? 38.578 68.015 47.632 1.00 8.98 221 GLY A N 1
ATOM 3398 C CA . GLY A 1 221 ? 37.837 66.764 47.559 1.00 8.89 221 GLY A CA 1
ATOM 3399 C C . GLY A 1 221 ? 38.618 65.749 46.767 1.00 9.64 221 GLY A C 1
ATOM 3400 O O . GLY A 1 221 ? 39.348 66.121 45.847 1.00 8.25 221 GLY A O 1
ATOM 3404 N N . PHE A 1 222 ? 38.456 64.471 47.106 1.00 5.82 222 PHE A N 1
ATOM 3405 C CA . PHE A 1 222 ? 39.141 63.354 46.459 1.00 5.59 222 PHE A CA 1
ATOM 3406 C C . PHE A 1 222 ? 38.099 62.510 45.791 1.00 8.87 222 PHE A C 1
ATOM 3407 O O . PHE A 1 222 ? 37.100 62.178 46.420 1.00 7.99 222 PHE A O 1
ATOM 3424 N N . TYR A 1 223 ? 38.293 62.210 44.505 1.00 5.59 223 TYR A N 1
ATOM 3425 C CA . TYR A 1 223 ? 37.319 61.492 43.687 1.00 4.98 223 TYR A CA 1
ATOM 3426 C C . TYR A 1 223 ? 37.946 60.298 43.025 1.00 8.08 223 TYR A C 1
ATOM 3427 O O . TYR A 1 223 ? 38.950 60.458 42.321 1.00 6.30 223 TYR A O 1
ATOM 3445 N N . ASN A 1 224 ? 37.393 59.101 43.253 1.00 5.49 224 ASN A N 1
ATOM 3446 C CA . ASN A 1 224 ? 37.921 57.866 42.665 1.00 4.49 224 ASN A CA 1
ATOM 3447 C C . ASN A 1 224 ? 36.864 57.045 42.010 1.00 6.45 224 ASN A C 1
ATOM 3448 O O . ASN A 1 224 ? 35.806 56.838 42.592 1.00 4.66 224 ASN A O 1
ATOM 3459 N N . CYS A 1 225 ? 37.206 56.450 40.859 1.00 4.96 225 CYS A N 1
ATOM 3460 C CA . CYS A 1 225 ? 36.364 55.474 40.197 1.00 5.61 225 CYS A CA 1
ATOM 3461 C C . CYS A 1 225 ? 36.777 54.106 40.672 1.00 7.67 225 CYS A C 1
ATOM 3462 O O . CYS A 1 225 ? 37.966 53.846 40.832 1.00 5.64 225 CYS A O 1
ATOM 3469 N N . VAL A 1 226 ? 35.791 53.265 40.987 1.00 4.29 226 VAL A N 1
ATOM 3470 C CA . VAL A 1 226 ? 35.996 51.917 41.492 1.00 3.76 226 VAL A CA 1
ATOM 3471 C C . VAL A 1 226 ? 35.223 50.982 40.587 1.00 9.07 226 VAL A C 1
ATOM 3472 O O . VAL A 1 226 ? 33.986 51.049 40.547 1.00 7.88 226 VAL A O 1
ATOM 3485 N N . ASP A 1 227 ? 35.932 50.110 39.867 1.00 5.76 227 ASP A N 1
ATOM 3486 C CA . ASP A 1 227 ? 35.295 49.172 38.952 1.00 5.09 227 ASP A CA 1
ATOM 3487 C C . ASP A 1 227 ? 34.797 47.939 39.705 1.00 8.97 227 ASP A C 1
ATOM 3488 O O . ASP A 1 227 ? 35.561 47.318 40.443 1.00 7.91 227 ASP A O 1
ATOM 3497 N N . ILE A 1 228 ? 33.502 47.614 39.552 1.00 6.15 228 ILE A N 1
ATOM 3498 C CA . ILE A 1 228 ? 32.897 46.465 40.226 1.00 6.28 228 ILE A CA 1
ATOM 3499 C C . ILE A 1 228 ? 32.019 45.654 39.279 1.00 10.49 228 ILE A C 1
ATOM 3500 O O . ILE A 1 228 ? 31.499 46.169 38.286 1.00 9.96 228 ILE A O 1
ATOM 3516 N N . ASN A 1 229 ? 31.877 44.371 39.594 1.00 8.26 229 ASN A N 1
ATOM 3517 C CA . ASN A 1 229 ? 30.979 43.470 38.889 1.00 9.24 229 ASN A CA 1
ATOM 3518 C C . ASN A 1 229 ? 30.407 42.499 39.911 1.00 15.12 229 ASN A C 1
ATOM 3519 O O . ASN A 1 229 ? 30.910 42.414 41.031 1.00 14.51 229 ASN A O 1
ATOM 3530 N N . PHE A 1 230 ? 29.332 41.821 39.545 1.00 13.22 230 PHE A N 1
ATOM 3531 C CA . PHE A 1 230 ? 28.617 40.912 40.422 1.00 14.05 230 PHE A CA 1
ATOM 3532 C C . PHE A 1 230 ? 28.629 39.496 39.866 1.00 19.04 230 PHE A C 1
ATOM 3533 O O . PHE A 1 230 ? 28.361 39.298 38.682 1.00 17.82 230 PHE A O 1
ATOM 3550 N N . ASP A 1 231 ? 28.965 38.523 40.716 1.00 17.37 231 ASP A N 1
ATOM 3551 C CA . ASP A 1 231 ? 29.001 37.110 40.354 1.00 18.14 231 ASP A CA 1
ATOM 3552 C C . ASP A 1 231 ? 27.705 36.459 40.821 1.00 21.16 231 ASP A C 1
ATOM 3553 O O . ASP A 1 231 ? 27.504 36.278 42.023 1.00 18.98 231 ASP A O 1
ATOM 3562 N N . TYR A 1 232 ? 26.800 36.195 39.888 1.00 18.63 232 TYR A N 1
ATOM 3563 C CA . TYR A 1 232 ? 25.534 35.532 40.201 1.00 18.53 232 TYR A CA 1
ATOM 3564 C C . TYR A 1 232 ? 25.756 34.044 40.428 1.00 21.02 232 TYR A C 1
ATOM 3565 O O . TYR A 1 232 ? 26.705 33.472 39.908 1.00 20.05 232 TYR A O 1
ATOM 3583 N N . ASN A 1 233 ? 24.872 33.423 41.202 1.00 18.22 233 ASN A N 1
ATOM 3584 C CA . ASN A 1 233 ? 24.919 31.982 41.444 1.00 17.75 233 ASN A CA 1
ATOM 3585 C C . ASN A 1 233 ? 24.275 31.254 40.265 1.00 21.59 233 ASN A C 1
ATOM 3586 O O . ASN A 1 233 ? 23.236 31.701 39.782 1.00 20.61 233 ASN A O 1
ATOM 3597 N N . ASN A 1 234 ? 24.854 30.135 39.827 1.00 18.69 234 ASN A N 1
ATOM 3598 C CA . ASN A 1 234 ? 24.286 29.337 38.745 1.00 19.49 234 ASN A CA 1
ATOM 3599 C C . ASN A 1 234 ? 23.173 28.428 39.277 1.00 23.89 234 ASN A C 1
ATOM 3600 O O . ASN A 1 234 ? 23.047 28.238 40.484 1.00 25.00 234 ASN A O 1
ATOM 3611 N N . GLY A 1 235 ? 22.373 27.893 38.367 1.00 20.18 235 GLY A N 1
ATOM 3612 C CA . GLY A 1 235 ? 21.284 26.976 38.687 1.00 19.49 235 GLY A CA 1
ATOM 3613 C C . GLY A 1 235 ? 19.931 27.647 38.704 1.00 21.54 235 GLY A C 1
ATOM 3614 O O . GLY A 1 235 ? 19.814 28.837 38.404 1.00 20.07 235 GLY A O 1
ATOM 3618 N N . PRO A 1 236 ? 18.869 26.886 38.997 1.00 18.37 236 PRO A N 1
ATOM 3619 C CA . PRO A 1 236 ? 17.531 27.481 38.987 1.00 18.52 236 PRO A CA 1
ATOM 3620 C C . PRO A 1 236 ? 17.319 28.432 40.149 1.00 24.44 236 PRO A C 1
ATOM 3621 O O . PRO A 1 236 ? 17.876 28.251 41.235 1.00 22.44 236 PRO A O 1
ATOM 3632 N N . ASP A 1 237 ? 16.502 29.450 39.909 1.00 23.16 237 ASP A N 1
ATOM 3633 C CA . ASP A 1 237 ? 16.156 30.413 40.934 1.00 23.88 237 ASP A CA 1
ATOM 3634 C C . ASP A 1 237 ? 15.454 29.698 42.094 1.00 27.68 237 ASP A C 1
ATOM 3635 O O . ASP A 1 237 ? 14.648 28.802 41.850 1.00 27.04 237 ASP A O 1
ATOM 3644 N N . ASP A 1 238 ? 15.748 30.104 43.338 1.00 25.42 238 ASP A N 1
ATOM 3645 C CA . ASP A 1 238 ? 15.195 29.492 44.559 1.00 25.78 238 ASP A CA 1
ATOM 3646 C C . ASP A 1 238 ? 13.661 29.413 44.572 1.00 28.48 238 ASP A C 1
ATOM 3647 O O . ASP A 1 238 ? 13.124 28.412 45.044 1.00 28.35 238 ASP A O 1
ATOM 3656 N N . GLU A 1 239 ? 12.960 30.420 44.018 1.00 23.94 239 GLU A N 1
ATOM 3657 C CA . GLU A 1 239 ? 11.493 30.418 43.986 1.00 23.91 239 GLU A CA 1
ATOM 3658 C C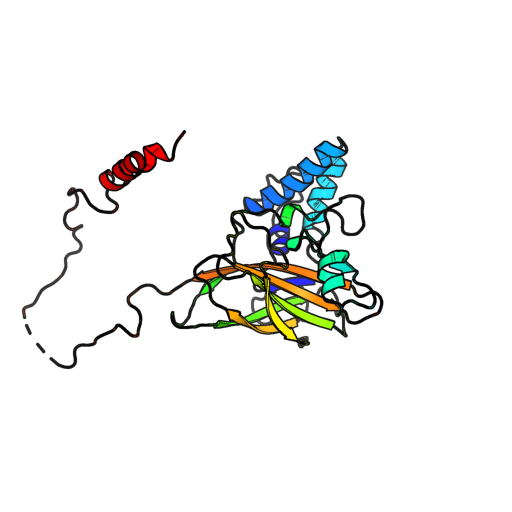 . GLU A 1 239 ? 10.911 29.401 42.995 1.00 27.37 239 GLU A C 1
ATOM 3659 O O . GLU A 1 239 ? 9.719 29.123 43.083 1.00 27.18 239 GLU A O 1
ATOM 3671 N N . ASP A 1 240 ? 11.731 28.851 42.065 1.00 23.43 240 ASP A N 1
ATOM 3672 C CA . ASP A 1 240 ? 11.301 27.857 41.076 1.00 22.32 240 ASP A CA 1
ATOM 3673 C C . ASP A 1 240 ? 11.803 26.444 41.442 1.00 26.99 240 ASP A C 1
ATOM 3674 O O . ASP A 1 240 ? 11.923 25.600 40.560 1.00 25.78 240 ASP A O 1
ATOM 3683 N N . ILE A 1 241 ? 12.089 26.178 42.730 1.00 25.00 241 ILE A N 1
ATOM 3684 C CA . ILE A 1 241 ? 12.543 24.860 43.167 1.00 24.98 241 ILE A CA 1
ATOM 3685 C C . ILE A 1 241 ? 11.337 24.110 43.726 1.00 29.37 241 ILE A C 1
ATOM 3686 O O . ILE A 1 241 ? 10.865 24.436 44.814 1.00 28.99 241 ILE A O 1
ATOM 3702 N N . ILE A 1 242 ? 10.815 23.145 42.955 1.00 25.76 242 ILE A N 1
ATOM 3703 C CA . ILE A 1 242 ? 9.742 22.257 43.377 1.00 25.73 242 ILE A CA 1
ATOM 3704 C C . ILE A 1 242 ? 10.448 21.008 43.865 1.00 31.63 242 ILE A C 1
ATOM 3705 O O . ILE A 1 242 ? 11.229 20.415 43.120 1.00 30.61 242 ILE A O 1
ATOM 3721 N N . VAL A 1 243 ? 10.204 20.635 45.117 1.00 30.91 243 VAL A N 1
ATOM 3722 C CA . VAL A 1 243 ? 10.825 19.470 45.743 1.00 31.53 243 VAL A CA 1
ATOM 3723 C C . VAL A 1 243 ? 9.783 18.352 45.793 1.00 34.58 243 VAL A C 1
ATOM 3724 O O . VAL A 1 243 ? 8.606 18.629 46.047 1.00 32.98 243 VAL A O 1
ATOM 3737 N N . PRO A 1 244 ? 10.169 17.088 45.532 1.00 32.50 244 PRO A N 1
ATOM 3738 C CA . PRO A 1 244 ? 9.182 16.002 45.628 1.00 33.08 244 PRO A CA 1
ATOM 3739 C C . PRO A 1 244 ? 8.732 15.823 47.078 1.00 39.62 244 PRO A C 1
ATOM 3740 O O . PRO A 1 244 ? 9.579 15.770 47.965 1.00 39.04 244 PRO A O 1
ATOM 3751 N N . ASP A 1 245 ? 7.410 15.784 47.323 1.00 39.21 245 ASP A N 1
ATOM 3752 C CA . ASP A 1 245 ? 6.853 15.637 48.675 1.00 40.82 245 ASP A CA 1
ATOM 3753 C C . ASP A 1 245 ? 6.234 14.227 48.854 1.00 46.50 245 ASP A C 1
ATOM 3754 O O . ASP A 1 245 ? 5.168 14.089 49.455 1.00 46.83 245 ASP A O 1
ATOM 3763 N N . VAL A 1 246 ? 6.933 13.184 48.353 1.00 43.57 246 VAL A N 1
ATOM 3764 C CA . VAL A 1 246 ? 6.505 11.781 48.445 1.00 74.62 246 VAL A CA 1
ATOM 3765 C C . VAL A 1 246 ? 7.707 10.898 48.802 1.00 97.98 246 VAL A C 1
ATOM 3766 O O . VAL A 1 246 ? 8.834 11.194 48.406 1.00 55.36 246 VAL A O 1
ATOM 3779 N N . PRO A 1 252 ? 13.148 1.545 39.486 1.00 39.88 252 PRO A N 1
ATOM 3780 C CA . PRO A 1 252 ? 14.246 0.687 39.028 1.00 39.52 252 PRO A CA 1
ATOM 3781 C C . PRO A 1 252 ? 15.598 1.380 39.135 1.00 42.35 252 PRO A C 1
ATOM 3782 O O . PRO A 1 252 ? 15.664 2.607 39.095 1.00 41.94 252 PRO A O 1
ATOM 3793 N N . ASN A 1 253 ? 16.677 0.593 39.255 1.00 38.05 253 ASN A N 1
ATOM 3794 C CA . ASN A 1 253 ? 18.026 1.160 39.328 1.00 37.13 253 ASN A CA 1
ATOM 3795 C C . ASN A 1 253 ? 18.442 1.696 37.951 1.00 35.37 253 ASN A C 1
ATOM 3796 O O . ASN A 1 253 ? 18.565 0.915 37.003 1.00 34.49 253 ASN A O 1
ATOM 3807 N N . GLN A 1 254 ? 18.612 3.022 37.838 1.00 28.06 254 GLN A N 1
ATOM 3808 C CA . GLN A 1 254 ? 19.036 3.679 36.593 1.00 26.23 254 GLN A CA 1
ATOM 3809 C C . GLN A 1 254 ? 20.166 4.639 36.891 1.00 28.11 254 GLN A C 1
ATOM 3810 O O . GLN A 1 254 ? 20.097 5.366 37.879 1.00 29.20 254 GLN A O 1
ATOM 3824 N N . CYS A 1 255 ? 21.199 4.653 36.056 1.00 22.05 255 CYS A N 1
ATOM 3825 C CA . CYS A 1 255 ? 22.344 5.534 36.253 1.00 20.55 255 CYS A CA 1
ATOM 3826 C C . CYS A 1 255 ? 22.668 6.277 34.979 1.00 22.22 255 CYS A C 1
ATOM 3827 O O . CYS A 1 255 ? 22.530 5.729 33.887 1.00 21.42 255 CYS A O 1
ATOM 3835 N N . ALA A 1 256 ? 23.159 7.507 35.119 1.00 18.31 256 ALA A N 1
ATOM 3836 C CA . ALA A 1 256 ? 23.699 8.262 33.993 1.00 18.07 256 ALA A CA 1
ATOM 3837 C C . ALA A 1 256 ? 25.145 7.829 33.815 1.00 22.92 256 ALA A C 1
ATOM 3838 O O . ALA A 1 256 ? 25.836 7.599 34.813 1.00 22.72 256 ALA A O 1
ATOM 3845 N N . SER A 1 257 ? 25.618 7.729 32.576 1.00 18.54 257 SER A N 1
ATOM 3846 C CA . SER A 1 257 ? 27.005 7.353 32.313 1.00 18.56 257 SER A CA 1
ATOM 3847 C C . SER A 1 257 ? 27.899 8.594 32.269 1.00 23.41 257 SER A C 1
ATOM 3848 O O . SER A 1 257 ? 27.405 9.721 32.306 1.00 24.50 257 SER A O 1
ATOM 3856 N N . THR A 1 258 ? 29.213 8.379 32.150 1.00 19.28 258 THR A N 1
ATOM 3857 C CA . THR A 1 258 ? 30.200 9.446 31.976 1.00 19.04 258 THR A CA 1
ATOM 3858 C C . THR A 1 258 ? 30.520 9.616 30.484 1.00 21.90 258 THR A C 1
ATOM 3859 O O . THR A 1 258 ? 31.383 10.413 30.142 1.00 22.45 258 THR A O 1
ATOM 3870 N N . PHE A 1 259 ? 29.842 8.862 29.599 1.00 17.43 259 PHE A N 1
ATOM 3871 C CA . PHE A 1 259 ? 30.056 8.930 28.155 1.00 17.18 259 PHE A CA 1
ATOM 3872 C C . PHE A 1 259 ? 29.567 10.272 27.616 1.00 21.27 259 PHE A C 1
ATOM 3873 O O . PHE A 1 259 ? 28.539 10.766 28.073 1.00 21.04 259 PHE A O 1
ATOM 3890 N N . ASN A 1 260 ? 30.293 10.864 26.661 1.00 17.60 260 ASN A N 1
ATOM 3891 C CA . ASN A 1 260 ? 29.878 12.136 26.067 1.00 17.25 260 ASN A CA 1
ATOM 3892 C C . ASN A 1 260 ? 28.706 11.855 25.130 1.00 19.07 260 ASN A C 1
ATOM 3893 O O . ASN A 1 260 ? 28.898 11.534 23.962 1.00 17.99 260 ASN A O 1
ATOM 3904 N N . TYR A 1 261 ? 27.486 11.912 25.676 1.00 15.25 261 TYR A N 1
ATOM 3905 C CA . TYR A 1 261 ? 26.257 11.625 24.930 1.00 14.12 261 TYR A CA 1
ATOM 3906 C C . TYR A 1 261 ? 26.198 12.320 23.570 1.00 15.73 261 TYR A C 1
ATOM 3907 O O . TYR A 1 261 ? 26.307 13.538 23.510 1.00 15.00 261 TYR A O 1
ATOM 3925 N N . ASN A 1 262 ? 25.984 11.550 22.492 1.00 11.50 262 ASN A N 1
ATOM 3926 C CA . ASN A 1 262 ? 25.837 12.050 21.126 1.00 11.49 262 ASN A CA 1
ATOM 3927 C C . ASN A 1 262 ? 27.045 12.878 20.641 1.00 14.58 262 ASN A C 1
ATOM 3928 O O . ASN A 1 262 ? 26.890 13.769 19.804 1.00 12.69 262 ASN A O 1
ATOM 3939 N N . GLU A 1 263 ? 28.266 12.499 21.067 1.00 11.99 263 GLU A N 1
ATOM 3940 C CA . GLU A 1 263 ? 29.473 13.121 20.517 1.00 13.48 263 GLU A CA 1
ATOM 3941 C C . GLU A 1 263 ? 29.513 12.783 19.018 1.00 17.80 263 GLU A C 1
ATOM 3942 O O . GLU A 1 263 ? 29.252 11.635 18.639 1.00 14.84 263 GLU A O 1
ATOM 3954 N N . GLY A 1 264 ? 29.740 13.797 18.189 1.00 15.20 264 GLY A N 1
ATOM 3955 C CA . GLY A 1 264 ? 29.743 13.649 16.739 1.00 14.87 264 GLY A CA 1
ATOM 3956 C C . GLY A 1 264 ? 28.483 14.174 16.091 1.00 20.17 264 GLY A C 1
ATOM 3957 O O . GLY A 1 264 ? 28.490 14.458 14.893 1.00 21.11 264 GLY A O 1
ATOM 3961 N N . VAL A 1 265 ? 27.361 14.248 16.843 1.00 15.88 265 VAL A N 1
ATOM 3962 C CA . VAL A 1 265 ? 26.110 14.762 16.289 1.00 15.37 265 VAL A CA 1
ATOM 3963 C C . VAL A 1 265 ? 26.182 16.289 16.340 1.00 20.13 265 VAL A C 1
ATOM 3964 O O . VAL A 1 265 ? 26.423 16.814 17.426 1.00 17.26 265 VAL A O 1
ATOM 3977 N N . PRO A 1 266 ? 25.941 17.039 15.245 1.00 19.78 266 PRO A N 1
ATOM 3978 C CA . PRO A 1 266 ? 25.986 18.508 15.360 1.00 20.35 266 PRO A CA 1
ATOM 3979 C C . PRO A 1 266 ? 24.905 19.063 16.299 1.00 24.04 266 PRO A C 1
ATOM 3980 O O . PRO A 1 266 ? 23.811 18.506 16.415 1.00 24.19 266 PRO A O 1
ATOM 3991 N N . GLY A 1 267 ? 25.251 20.133 16.992 1.00 19.32 267 GLY A N 1
ATOM 3992 C CA . GLY A 1 267 ? 24.362 20.791 17.933 1.00 19.03 267 GLY A CA 1
ATOM 3993 C C . GLY A 1 267 ? 25.011 22.006 18.557 1.00 23.13 267 GLY A C 1
ATOM 3994 O O . GLY A 1 267 ? 26.047 22.470 18.078 1.00 22.01 267 GLY A O 1
ATOM 3998 N N . PHE A 1 268 ? 24.447 22.477 19.671 1.00 19.60 268 PHE A N 1
ATOM 3999 C CA . PHE A 1 268 ? 24.920 23.663 20.390 1.00 19.51 268 PHE A CA 1
ATOM 4000 C C . PHE A 1 268 ? 26.363 23.465 20.844 1.00 25.20 268 PHE A C 1
ATOM 4001 O O . PHE A 1 268 ? 26.725 22.374 21.258 1.00 24.04 268 PHE A O 1
ATOM 4018 N N . ASP A 1 269 ? 27.197 24.501 20.691 1.00 24.39 269 ASP A N 1
ATOM 4019 C CA . ASP A 1 269 ? 28.609 24.500 21.088 1.00 26.09 269 ASP A CA 1
ATOM 4020 C C . ASP A 1 269 ? 29.505 23.457 20.353 1.00 29.58 269 ASP A C 1
ATOM 4021 O O . ASP A 1 269 ? 30.671 23.336 20.729 1.00 30.20 269 ASP A O 1
ATOM 4030 N N . THR A 1 270 ? 29.010 22.762 19.294 1.00 23.83 270 THR A N 1
ATOM 4031 C CA . THR A 1 270 ? 29.846 21.864 18.487 1.00 22.49 270 THR A CA 1
ATOM 4032 C C . THR A 1 270 ? 30.528 22.788 17.462 1.00 23.96 270 THR A C 1
ATOM 4033 O O . THR A 1 270 ? 30.094 23.933 17.318 1.00 22.02 270 THR A O 1
ATOM 4044 N N . GLU A 1 271 ? 31.564 22.326 16.743 1.00 20.64 271 GLU A N 1
ATOM 4045 C CA . GLU A 1 271 ? 32.247 23.212 15.787 1.00 21.01 271 GLU A CA 1
ATOM 4046 C C . GLU A 1 271 ? 31.314 23.659 14.658 1.00 23.01 271 GLU A C 1
ATOM 4047 O O . GLU A 1 271 ? 31.470 24.778 14.179 1.00 22.18 271 GLU A O 1
ATOM 4059 N N . GLU A 1 272 ? 30.311 22.835 14.282 1.00 19.14 272 GLU A N 1
ATOM 4060 C CA . GLU A 1 272 ? 29.329 23.221 13.266 1.00 18.65 272 GLU A CA 1
ATOM 4061 C C . GLU A 1 272 ? 28.606 24.501 13.700 1.00 20.26 272 GLU A C 1
ATOM 4062 O O . GLU A 1 272 ? 28.487 25.431 12.912 1.00 18.82 272 GLU A O 1
ATOM 4074 N N . TYR A 1 273 ? 28.176 24.549 14.978 1.00 15.20 273 TYR A N 1
ATOM 4075 C CA . TYR A 1 273 ? 27.452 25.687 15.550 1.00 14.42 273 TYR A CA 1
ATOM 4076 C C . TYR A 1 273 ? 28.283 26.964 15.489 1.00 18.32 273 TYR A C 1
ATOM 4077 O O . TYR A 1 273 ? 27.747 28.007 15.133 1.00 16.01 273 TYR A O 1
ATOM 4095 N N . TYR A 1 274 ? 29.589 26.875 15.809 1.00 18.94 274 TYR A N 1
ATOM 4096 C CA . TYR A 1 274 ? 30.504 28.021 15.737 1.00 21.22 274 TYR A CA 1
ATOM 4097 C C . TYR A 1 274 ? 30.697 28.458 14.295 1.00 22.72 274 TYR A C 1
ATOM 4098 O O . TYR A 1 274 ? 30.680 29.651 14.034 1.00 22.43 274 TYR A O 1
ATOM 4116 N N . LYS A 1 275 ? 30.871 27.506 13.362 1.00 17.37 275 LYS A N 1
ATOM 4117 C CA . LYS A 1 275 ? 31.011 27.838 11.943 1.00 17.02 275 LYS A CA 1
ATOM 4118 C C . LYS A 1 275 ? 29.729 28.479 11.414 1.00 19.04 275 LYS A C 1
ATOM 4119 O O . LYS A 1 275 ? 29.793 29.426 10.629 1.00 18.20 275 LYS A O 1
ATOM 4138 N N . TYR A 1 276 ? 28.567 27.983 11.861 1.00 14.44 276 TYR A N 1
ATOM 4139 C CA . TYR A 1 276 ? 27.297 28.551 11.422 1.00 13.35 276 TYR A CA 1
ATOM 4140 C C . TYR A 1 276 ? 27.169 30.000 11.900 1.00 17.46 276 TYR A C 1
ATOM 4141 O O . TYR A 1 276 ? 26.737 30.851 11.130 1.00 16.20 276 TYR A O 1
ATOM 4159 N N . MET A 1 277 ? 27.555 30.276 13.146 1.00 15.83 277 MET A N 1
ATOM 4160 C CA . MET A 1 277 ? 27.482 31.618 13.701 1.00 17.22 277 MET A CA 1
ATOM 4161 C C . MET A 1 277 ? 28.227 32.624 12.846 1.00 21.40 277 MET A C 1
ATOM 4162 O O . MET A 1 277 ? 27.695 33.696 12.600 1.00 19.70 277 MET A O 1
ATOM 4176 N N . TYR A 1 278 ? 29.444 32.294 12.397 1.00 21.62 278 TYR A N 1
ATOM 4177 C CA . TYR A 1 278 ? 30.220 33.224 11.584 1.00 22.89 278 TYR A CA 1
ATOM 4178 C C . TYR A 1 278 ? 29.548 33.448 10.233 1.00 23.17 278 TYR A C 1
ATOM 4179 O O . TYR A 1 278 ? 29.609 34.566 9.738 1.00 22.48 278 TYR A O 1
ATOM 4197 N N . GLU A 1 279 ? 28.814 32.455 9.693 1.00 18.97 279 GLU A N 1
ATOM 4198 C CA . GLU A 1 279 ? 28.037 32.655 8.467 1.00 18.05 279 GLU A CA 1
ATOM 4199 C C . GLU A 1 279 ? 26.816 33.539 8.754 1.00 20.48 279 GLU A C 1
ATOM 4200 O O . GLU A 1 279 ? 26.480 34.390 7.933 1.00 20.04 279 GLU A O 1
ATOM 4212 N N . SER A 1 280 ? 26.159 33.360 9.921 1.00 16.29 280 SER A N 1
ATOM 4213 C CA . SER A 1 280 ? 24.992 34.173 10.296 1.00 16.00 280 SER A CA 1
ATOM 4214 C C . SER A 1 280 ? 25.369 35.638 10.562 1.00 20.07 280 SER A C 1
ATOM 4215 O O . SER A 1 280 ? 24.516 36.522 10.433 1.00 18.73 280 SER A O 1
ATOM 4223 N N . LEU A 1 281 ? 26.636 35.883 10.950 1.00 18.35 281 LEU A N 1
ATOM 4224 C CA . LEU A 1 281 ? 27.171 37.218 11.217 1.00 18.99 281 LEU A CA 1
ATOM 4225 C C . LEU A 1 281 ? 27.855 37.830 9.990 1.00 22.93 281 LEU A C 1
ATOM 4226 O O . LEU A 1 281 ? 28.443 38.901 10.123 1.00 21.96 281 LEU A O 1
ATOM 4242 N N . ARG A 1 282 ? 27.746 37.212 8.800 1.00 20.33 282 ARG A N 1
ATOM 4243 C CA . ARG A 1 282 ? 28.402 37.721 7.595 1.00 21.00 282 ARG A CA 1
ATOM 4244 C C . ARG A 1 282 ? 28.017 39.178 7.260 1.00 28.64 282 ARG A C 1
ATOM 4245 O O . ARG A 1 282 ? 28.883 39.922 6.810 1.00 28.90 282 ARG A O 1
ATOM 4266 N N . PHE A 1 283 ? 26.766 39.604 7.545 1.00 27.32 283 PHE A N 1
ATOM 4267 C CA . PHE A 1 283 ? 26.342 40.988 7.298 1.00 28.47 283 PHE A CA 1
ATOM 4268 C C . PHE A 1 283 ? 26.954 41.966 8.325 1.00 33.71 283 PHE A C 1
ATOM 4269 O O . PHE A 1 283 ? 26.887 43.179 8.117 1.00 32.77 283 PHE A O 1
ATOM 4286 N N . ASN A 1 284 ? 27.530 41.443 9.429 1.00 32.57 284 ASN A N 1
ATOM 4287 C CA . ASN A 1 284 ? 28.175 42.224 10.483 1.00 34.07 284 ASN A CA 1
ATOM 4288 C C . ASN A 1 284 ? 29.677 42.480 10.191 1.00 41.72 284 ASN A C 1
ATOM 4289 O O . ASN A 1 284 ? 30.310 43.217 10.948 1.00 42.16 284 ASN A O 1
ATOM 4300 N N . ARG A 1 285 ? 30.242 41.890 9.108 1.00 39.94 285 ARG A N 1
ATOM 4301 C CA . ARG A 1 285 ? 31.645 42.081 8.708 1.00 40.89 285 ARG A CA 1
ATOM 4302 C C . ARG A 1 285 ? 31.720 42.885 7.403 1.00 46.82 285 ARG A C 1
ATOM 4303 O O . ARG A 1 285 ? 30.926 42.639 6.491 1.00 47.04 285 ARG A O 1
ATOM 4324 N N . TYR A 1 286 ? 32.674 43.834 7.308 1.00 43.67 286 TYR A N 1
ATOM 4325 C CA . TYR A 1 286 ? 32.859 44.669 6.114 1.00 67.14 286 TYR A CA 1
ATOM 4326 C C . TYR A 1 286 ? 34.314 45.125 5.986 1.00 98.70 286 TYR A C 1
ATOM 4327 O O . TYR A 1 286 ? 34.908 45.591 6.957 1.00 59.93 286 TYR A O 1
#

Nearest PDB structures (foldseek):
  4yn2-assembly1_A  TM=1.004E+00  e=4.451E-60  unidentified entomopoxvirus
  4yn1-assembly1_A  TM=9.887E-01  e=3.704E-39  Alphaentomopoxvirus acuprea
  4ow5-assembly1_A  TM=8.968E-01  e=2.890E-40  unidentified entomopoxvirus
  4x29-assembly1_A-2  TM=8.952E-01  e=2.954E-38  Entomopoxvirinae
  8b7p-assembly4_DDD  TM=5.770E-01  e=5.388E-05  Aspergillus nidulans FGSC A4

Sequence (281 aa):
HGYMSFPIARQRRCSMESFWYPTNGDGITDPMCRAAYQYVYDKVLDETGSTTDAISAAQYEFQQDNEYAALAGPDYWDKCHITQQVVPNYLCAAGAHSWSNPFGDKSGVDISGSWRPTVIPLSDNHQVSVPLELEFCPTAVHEPSYYEVYITKPSFNVFIDRVVWGNLDLIYNDTVPLDPRLPYSICDADLVYRFTVPIPIRQSQAVLYVRWQRLDPVGEGFYNCVDINFDYNNGPDDEDIIVPDVPNQCASTFNYNEGVPGFDTEEYYKYMYESLRFNRY

B-factor: mean 18.83, std 11.78, range [3.26, 98.7]